Protein AF-A0AAW2X7U0-F1 (afdb_monomer)

Secondary structure (DSSP, 8-state):
-------PPPP---S------S--HHHHHHHHHH---HHHHHHHHHHHHHH-HHHHHHHHTS-GGGT-TTSS-TTS-----STHHHHHHHHHHGGGGGS-HHHHHHHHHHHHHHHHHHHHHHHTT--SSS-HHHHHHHHHHHHHHTTEEEEEEETTEEEEEETTEEEEEETTTTEETTSTTTTTS-HHHHSTTTGGGTTTSS--

Nearest PDB structures (foldseek):
  4yom-assembly1_A  TM=4.593E-01  e=9.261E+00  Mus musculus
  6edw-assembly1_C  TM=1.864E-01  e=3.009E+00  Mycobacterium tuberculosis CDC1551

pLDDT: mean 73.56, std 21.39, range [25.03, 97.62]

Solvent-accessible surface area (backbone atoms only — not comparable to full-atom values): 12179 Å² total; per-residue (Å²): 136,86,74,90,77,85,81,83,86,73,87,90,70,97,57,93,69,90,70,87,64,100,61,62,49,67,56,34,49,56,49,24,22,69,27,42,34,66,69,58,27,53,51,26,48,51,54,21,35,77,70,36,50,72,58,36,60,56,51,73,73,46,67,53,58,80,51,23,52,46,53,39,60,58,87,56,55,63,88,70,79,60,66,60,63,60,51,51,49,49,60,70,54,43,82,40,73,83,43,61,70,71,58,26,53,54,51,49,50,53,54,47,51,53,51,51,51,56,48,50,63,52,54,73,74,56,87,67,96,58,58,70,69,54,48,51,51,50,51,50,42,51,63,60,22,76,60,48,46,80,44,81,76,50,101,50,32,33,39,37,33,46,86,94,44,76,34,52,35,30,67,84,80,53,43,39,78,60,38,51,45,60,31,54,49,62,74,71,64,73,53,61,38,64,59,79,77,57,76,80,70,76,83,117

Radius of gyration: 21.38 Å; Cα contacts (8 Å, |Δi|>4): 171; chains: 1; bounding box: 50×50×51 Å

Sequence (204 aa):
MKQFRGIRKGPRSSTCQHTLGPGGWNKRYEIGARLYNAAGFSFALYKIKELKPAAYEWLLKIPAELWSGHAFDHRLKNDHVTNNLSESFNHWVGELRSKPILMLVDGLRAKLMYRLQKKKMKGSKWSGILVPNAVKELNNIKEESRRCYLLVAGEHEFEVQDQNINNIVNLRKKTCNCQVQNNGRHSDLHVPKTANQKGEEIER

Structure (mmCIF, N/CA/C/O backbone):
data_AF-A0AAW2X7U0-F1
#
_entry.id   AF-A0AAW2X7U0-F1
#
loop_
_atom_site.group_PDB
_atom_site.id
_atom_site.type_symbol
_atom_site.label_atom_id
_atom_site.label_alt_id
_atom_site.label_comp_id
_atom_site.label_asym_id
_atom_site.label_entity_id
_atom_site.label_seq_id
_atom_site.pdbx_PDB_ins_code
_atom_site.Cartn_x
_atom_site.Cartn_y
_atom_site.Cartn_z
_atom_site.occupancy
_atom_site.B_iso_or_equiv
_atom_site.auth_seq_id
_atom_site.auth_comp_id
_atom_site.auth_asym_id
_atom_site.auth_atom_id
_atom_site.pdbx_PDB_model_num
ATOM 1 N N . MET A 1 1 ? 17.507 8.178 -17.154 1.00 28.08 1 MET A N 1
ATOM 2 C CA . MET A 1 1 ? 16.496 7.844 -16.123 1.00 28.08 1 MET A CA 1
ATOM 3 C C . MET A 1 1 ? 17.165 7.128 -14.954 1.00 28.08 1 MET A C 1
ATOM 5 O O . MET A 1 1 ? 17.442 5.941 -15.055 1.00 28.08 1 MET A O 1
ATOM 9 N N . LYS A 1 2 ? 17.486 7.828 -13.860 1.00 25.03 2 LYS A N 1
ATOM 10 C CA . LYS A 1 2 ? 17.934 7.175 -12.619 1.00 25.03 2 LYS A CA 1
ATOM 11 C C . LYS A 1 2 ? 16.691 6.925 -11.763 1.00 25.03 2 LYS A C 1
ATOM 13 O O . LYS A 1 2 ? 16.185 7.844 -11.133 1.00 25.03 2 LYS A O 1
ATOM 18 N N . GLN A 1 3 ? 16.159 5.707 -11.842 1.00 34.34 3 GLN A N 1
ATOM 19 C CA . GLN A 1 3 ? 15.047 5.233 -11.015 1.00 34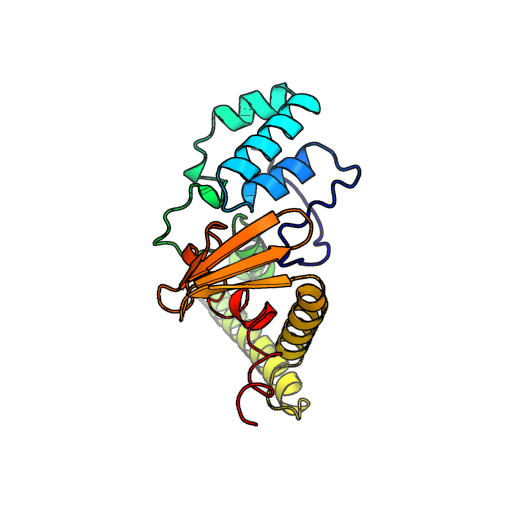.34 3 GLN A CA 1
ATOM 20 C C . GLN A 1 3 ? 15.444 5.299 -9.534 1.00 34.34 3 GLN A C 1
ATOM 22 O O . GLN A 1 3 ? 16.564 4.925 -9.177 1.00 34.34 3 GLN A O 1
ATOM 27 N N . PHE A 1 4 ? 14.532 5.791 -8.693 1.00 29.64 4 PHE A N 1
ATOM 28 C CA . PHE A 1 4 ? 14.651 5.808 -7.237 1.00 29.64 4 PHE A CA 1
ATOM 29 C C . PHE A 1 4 ? 14.932 4.387 -6.727 1.00 29.64 4 PHE A C 1
ATOM 31 O O . PHE A 1 4 ? 14.032 3.560 -6.616 1.00 29.64 4 PHE A O 1
ATOM 38 N N . ARG A 1 5 ? 16.202 4.076 -6.445 1.00 27.53 5 ARG A N 1
ATOM 39 C CA . ARG A 1 5 ? 16.591 2.797 -5.848 1.00 27.53 5 ARG A CA 1
ATOM 40 C C . ARG A 1 5 ? 16.326 2.835 -4.346 1.00 27.53 5 ARG A C 1
ATOM 42 O O . ARG A 1 5 ? 16.929 3.631 -3.639 1.00 27.53 5 ARG A O 1
ATOM 49 N N . GLY A 1 6 ? 15.487 1.907 -3.890 1.00 37.09 6 GLY A N 1
ATOM 50 C CA . GLY A 1 6 ? 15.540 1.313 -2.555 1.00 37.09 6 GLY A CA 1
ATOM 51 C C . GLY A 1 6 ? 15.168 2.217 -1.381 1.00 37.09 6 GLY A C 1
ATOM 52 O O . GLY A 1 6 ? 16.041 2.785 -0.735 1.00 37.09 6 GLY A O 1
ATOM 53 N N . ILE A 1 7 ? 13.889 2.219 -0.998 1.00 34.44 7 ILE A N 1
ATOM 54 C CA . ILE A 1 7 ? 13.461 2.670 0.334 1.00 34.44 7 ILE A CA 1
ATOM 55 C C . ILE A 1 7 ? 12.642 1.543 0.978 1.00 34.44 7 ILE A C 1
ATOM 57 O O . ILE A 1 7 ? 11.575 1.158 0.496 1.00 34.44 7 ILE A O 1
ATOM 61 N N . ARG A 1 8 ? 13.192 0.950 2.048 1.00 28.16 8 ARG A N 1
ATOM 62 C CA . ARG A 1 8 ? 12.540 -0.109 2.838 1.00 28.16 8 ARG A CA 1
ATOM 63 C C . ARG A 1 8 ? 11.346 0.481 3.595 1.00 28.16 8 ARG A C 1
ATOM 65 O O . ARG A 1 8 ? 11.433 1.570 4.150 1.00 28.16 8 ARG A O 1
ATOM 72 N N . LYS A 1 9 ? 10.238 -0.264 3.629 1.00 33.06 9 LYS A N 1
ATOM 73 C CA . LYS A 1 9 ? 8.979 0.133 4.277 1.00 33.06 9 LYS A CA 1
ATOM 74 C C . LYS A 1 9 ? 9.153 0.331 5.791 1.00 33.06 9 LYS A C 1
ATOM 76 O O . LYS A 1 9 ? 9.503 -0.617 6.488 1.00 33.06 9 LYS A O 1
ATOM 81 N N . GLY A 1 10 ? 8.827 1.528 6.281 1.00 27.08 10 GLY A N 1
ATOM 82 C CA . GLY A 1 10 ? 8.389 1.759 7.664 1.00 27.08 10 GLY A CA 1
ATOM 83 C C . GLY A 1 10 ? 6.887 1.462 7.838 1.00 27.08 10 GLY A C 1
ATOM 84 O O . GLY A 1 10 ? 6.215 1.150 6.848 1.00 27.08 10 GLY A O 1
ATOM 85 N N . PRO A 1 11 ? 6.354 1.505 9.073 1.00 25.58 11 PRO A N 1
ATOM 86 C CA . PRO A 1 11 ? 5.001 1.049 9.379 1.00 25.58 11 PRO A CA 1
ATOM 87 C C . PRO A 1 11 ? 3.931 1.849 8.627 1.00 25.58 11 PRO A C 1
ATOM 89 O O . PRO A 1 11 ? 4.029 3.062 8.459 1.00 25.58 11 PRO A O 1
ATOM 92 N N . ARG A 1 12 ? 2.915 1.118 8.158 1.00 42.34 12 ARG A N 1
ATOM 93 C CA . ARG A 1 12 ? 1.702 1.651 7.534 1.00 42.34 12 ARG A CA 1
ATOM 94 C C . ARG A 1 12 ? 0.877 2.332 8.619 1.00 42.34 12 ARG A C 1
ATOM 96 O O . ARG A 1 12 ? 0.392 1.631 9.500 1.00 42.34 12 ARG A O 1
ATOM 103 N N . SER A 1 13 ? 0.737 3.654 8.560 1.00 31.44 13 SER A N 1
ATOM 104 C CA . SER A 1 13 ? -0.267 4.358 9.352 1.00 31.44 13 SER A CA 1
ATOM 105 C C . SER A 1 13 ? -1.391 4.846 8.440 1.00 31.44 13 SER A C 1
ATOM 107 O O . SER A 1 13 ? -1.169 5.419 7.373 1.00 31.44 13 SER A O 1
ATOM 109 N N . SER A 1 14 ? -2.614 4.525 8.850 1.00 36.66 14 SER A N 1
ATOM 110 C CA . SER A 1 14 ? -3.899 4.905 8.251 1.00 36.66 14 SER A CA 1
ATOM 111 C C . SER A 1 14 ? -4.370 6.284 8.710 1.00 36.66 14 SER A C 1
ATOM 113 O O . SER A 1 14 ? -5.531 6.658 8.536 1.00 36.66 14 SER A O 1
ATOM 115 N N . THR A 1 15 ? -3.476 7.039 9.323 1.00 32.69 15 THR A N 1
ATOM 116 C CA . THR A 1 15 ? -3.728 8.361 9.859 1.00 32.69 15 THR A CA 1
ATOM 117 C C . THR A 1 15 ? -3.263 9.395 8.844 1.00 32.69 15 THR A C 1
ATOM 119 O O . THR A 1 15 ? -2.217 9.241 8.211 1.00 32.69 15 THR A O 1
ATOM 122 N N . CYS A 1 16 ? -4.026 10.479 8.700 1.00 36.91 16 CYS A N 1
ATOM 123 C CA . CYS A 1 16 ? -3.521 11.754 8.194 1.00 36.91 16 CYS A CA 1
ATOM 124 C C . CYS A 1 16 ? -2.464 12.259 9.191 1.00 36.91 16 CYS A C 1
ATOM 126 O O . CYS A 1 16 ? -2.6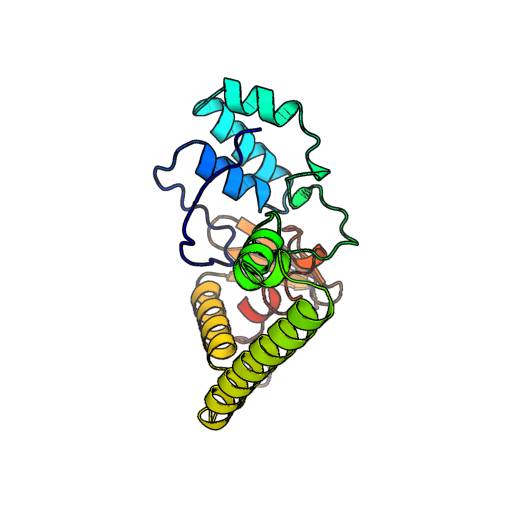94 13.172 9.972 1.00 36.91 16 CYS A O 1
ATOM 128 N N . GLN A 1 17 ? -1.333 11.559 9.275 1.00 37.91 17 GLN A N 1
ATOM 129 C CA . GLN A 1 17 ? -0.382 11.715 10.357 1.00 37.91 17 GLN A CA 1
ATOM 130 C C . GLN A 1 17 ? 0.574 12.844 9.993 1.00 37.91 17 GLN A C 1
ATOM 132 O O . GLN A 1 17 ? 1.584 12.664 9.308 1.00 37.91 17 GLN A O 1
ATOM 137 N N . HIS A 1 18 ? 0.254 14.023 10.520 1.00 33.16 18 HIS A N 1
ATOM 138 C CA . HIS A 1 18 ? 1.232 15.036 10.873 1.00 33.16 18 HIS A CA 1
ATOM 139 C C . HIS A 1 18 ? 2.184 14.460 11.933 1.00 33.16 18 HIS A C 1
ATOM 141 O O . HIS A 1 18 ? 2.083 14.746 13.116 1.00 33.16 18 HIS A O 1
ATOM 147 N N . THR A 1 19 ? 3.143 13.636 11.517 1.00 34.56 19 THR A N 1
ATOM 148 C CA . THR A 1 19 ? 4.401 13.474 12.253 1.00 34.56 19 THR A CA 1
ATOM 149 C C . THR A 1 19 ? 5.529 13.894 11.322 1.00 34.56 19 THR A C 1
ATOM 151 O O . THR A 1 19 ? 6.149 13.115 10.594 1.00 34.56 19 THR A O 1
ATOM 154 N N . LEU A 1 20 ? 5.753 15.211 11.289 1.00 47.22 20 LEU A N 1
ATOM 155 C CA . LEU A 1 20 ? 6.851 15.861 10.580 1.00 47.22 20 LEU A CA 1
ATOM 156 C C . LEU A 1 20 ? 8.178 15.561 11.310 1.00 47.22 2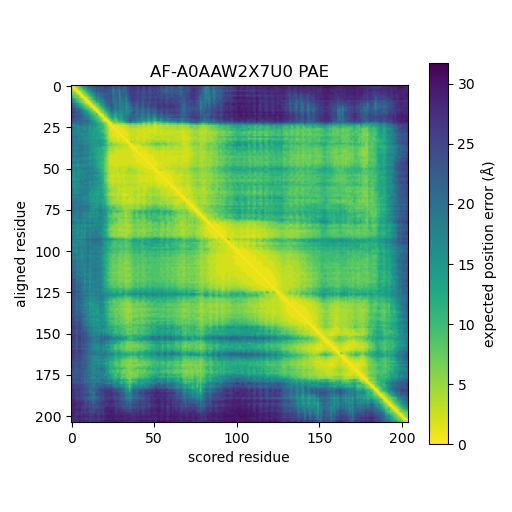0 LEU A C 1
ATOM 158 O O . LEU A 1 20 ? 8.809 16.458 11.846 1.00 47.22 20 LEU A O 1
ATOM 162 N N . GLY A 1 21 ? 8.626 14.303 11.312 1.00 43.62 21 GLY A N 1
ATOM 163 C CA . GLY A 1 21 ? 10.006 13.975 11.694 1.00 43.62 21 GLY A CA 1
ATOM 164 C C . GLY A 1 21 ? 11.021 14.573 10.700 1.00 43.62 21 GLY A C 1
ATOM 165 O O . GLY A 1 21 ? 10.628 14.913 9.573 1.00 43.62 21 GLY A O 1
ATOM 166 N N . PRO A 1 22 ? 12.313 14.675 11.067 1.00 43.19 22 PRO A N 1
ATOM 167 C CA . PRO A 1 22 ? 13.358 15.247 10.222 1.00 43.19 22 PRO A CA 1
ATOM 168 C C . PRO A 1 22 ? 13.626 14.292 9.057 1.00 43.19 22 PRO A C 1
ATOM 170 O O . PRO A 1 22 ? 14.346 13.305 9.166 1.00 43.19 22 PRO A O 1
ATOM 173 N N . GLY A 1 23 ? 12.954 14.524 7.938 1.00 59.62 23 GLY A N 1
ATOM 174 C CA . GLY A 1 23 ? 13.156 13.783 6.703 1.00 59.62 23 GLY A CA 1
ATOM 175 C C . GLY A 1 23 ? 13.393 14.763 5.571 1.00 59.62 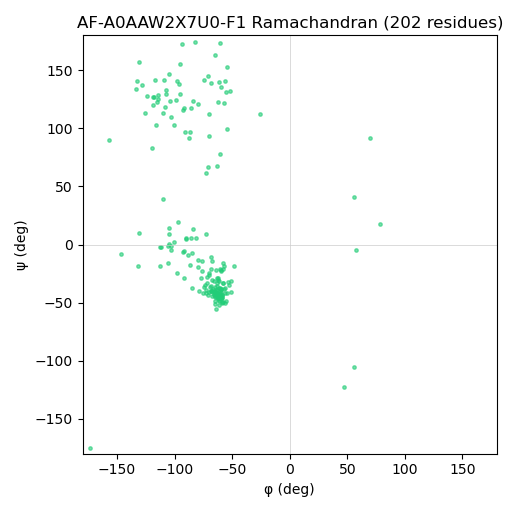23 GLY A C 1
ATOM 176 O O . GLY A 1 23 ? 12.698 15.774 5.482 1.00 59.62 23 GLY A O 1
ATOM 177 N N . GLY A 1 24 ? 14.364 14.459 4.709 1.00 78.38 24 GLY A N 1
ATOM 178 C CA . GLY A 1 24 ? 14.641 15.259 3.517 1.00 78.38 24 GLY A CA 1
ATOM 179 C C . GLY A 1 24 ? 13.449 15.330 2.552 1.00 78.38 24 GLY A C 1
ATOM 180 O O . GLY A 1 24 ? 12.446 14.629 2.711 1.00 78.38 24 GLY A O 1
ATOM 181 N N . TRP A 1 25 ? 13.577 16.157 1.512 1.00 81.00 25 TRP A N 1
ATOM 182 C CA . TRP A 1 25 ? 12.515 16.449 0.536 1.00 81.00 25 TRP A CA 1
ATOM 183 C C . TRP A 1 25 ? 11.847 15.197 -0.079 1.00 81.00 25 TRP A C 1
ATOM 185 O O . TRP A 1 25 ? 10.642 15.214 -0.313 1.00 81.00 25 TRP A O 1
ATOM 195 N N . ASN A 1 26 ? 12.571 14.079 -0.233 1.00 82.88 26 ASN A N 1
ATOM 196 C CA . ASN A 1 26 ? 12.021 12.789 -0.687 1.00 82.88 26 ASN A CA 1
ATOM 197 C C . ASN A 1 26 ? 10.864 12.282 0.186 1.00 82.88 26 ASN A C 1
ATOM 199 O O . ASN A 1 26 ? 9.854 11.808 -0.323 1.00 82.88 26 ASN A O 1
ATOM 203 N N . LYS A 1 27 ? 10.979 12.411 1.514 1.00 83.31 27 LYS A N 1
ATOM 204 C CA . LYS A 1 27 ? 9.929 11.966 2.439 1.00 83.31 27 LYS A CA 1
ATOM 205 C C . LYS A 1 27 ? 8.679 12.836 2.304 1.00 83.31 27 LYS A C 1
ATOM 207 O O . LYS A 1 27 ? 7.567 12.334 2.411 1.00 83.31 27 LYS A O 1
ATOM 212 N N . ARG A 1 28 ? 8.857 14.137 2.047 1.00 82.69 28 ARG A N 1
ATOM 213 C CA . ARG A 1 28 ? 7.750 15.075 1.792 1.00 82.69 28 ARG A CA 1
ATOM 214 C C . ARG A 1 28 ? 7.062 14.779 0.466 1.00 82.69 28 ARG A C 1
ATOM 216 O O . ARG A 1 28 ? 5.838 14.782 0.425 1.00 82.69 28 ARG A O 1
ATOM 223 N N . TYR A 1 29 ? 7.839 14.444 -0.560 1.00 85.31 29 TYR A N 1
ATOM 224 C CA . TYR A 1 29 ? 7.323 13.964 -1.838 1.00 85.31 29 TYR A CA 1
ATOM 225 C C . TYR A 1 29 ? 6.481 12.695 -1.667 1.00 85.31 29 TYR A C 1
ATOM 227 O O . TYR A 1 29 ? 5.342 12.667 -2.116 1.00 85.31 29 TYR A O 1
ATOM 235 N N . GLU A 1 30 ? 6.977 11.680 -0.951 1.00 83.12 30 GLU A N 1
ATOM 236 C CA . GLU A 1 30 ? 6.211 10.450 -0.704 1.00 83.12 30 GLU A CA 1
ATOM 237 C C . GLU A 1 30 ? 4.898 10.696 0.042 1.00 83.12 30 GLU A C 1
ATOM 239 O O . GLU A 1 30 ? 3.897 10.038 -0.241 1.00 83.12 30 GLU A O 1
ATOM 244 N N . ILE A 1 31 ? 4.906 11.620 1.006 1.00 80.50 31 ILE A N 1
ATOM 245 C CA . ILE A 1 31 ? 3.695 12.021 1.721 1.00 80.50 31 ILE A CA 1
ATOM 246 C C . ILE A 1 31 ? 2.733 12.685 0.734 1.00 80.50 31 ILE A C 1
ATOM 248 O O . ILE A 1 31 ? 1.625 12.190 0.573 1.00 80.50 31 ILE A O 1
ATOM 252 N N . GLY A 1 32 ? 3.166 13.728 0.018 1.00 82.94 32 GLY A N 1
ATOM 253 C CA . GLY A 1 32 ? 2.337 14.447 -0.957 1.00 82.94 32 GLY A CA 1
ATOM 254 C C . GLY A 1 32 ? 1.762 13.553 -2.059 1.00 82.94 32 GLY A C 1
ATOM 255 O O . GLY A 1 32 ? 0.597 13.691 -2.418 1.00 82.94 32 GLY A O 1
ATOM 256 N N . ALA A 1 33 ? 2.538 12.581 -2.538 1.00 83.44 33 ALA A N 1
ATOM 257 C CA . ALA A 1 33 ? 2.099 11.603 -3.529 1.00 83.44 33 ALA A CA 1
ATOM 258 C C . ALA A 1 33 ? 0.950 10.712 -3.019 1.00 83.44 33 ALA A C 1
ATOM 260 O O . ALA A 1 33 ? 0.082 10.326 -3.794 1.00 83.44 33 ALA A O 1
ATOM 261 N N . ARG A 1 34 ? 0.920 10.393 -1.717 1.00 77.50 34 ARG A N 1
ATOM 262 C CA . ARG A 1 34 ? -0.107 9.542 -1.079 1.00 77.50 34 ARG A CA 1
ATOM 263 C C . ARG A 1 34 ? -1.287 10.323 -0.502 1.00 77.50 34 ARG A C 1
ATOM 265 O O . ARG A 1 34 ? -2.225 9.707 0.004 1.00 77.50 34 ARG A O 1
ATOM 272 N N . LEU A 1 35 ? -1.228 11.652 -0.506 1.00 78.19 35 LEU A N 1
ATOM 273 C CA . LEU A 1 35 ? -2.335 12.477 -0.047 1.00 78.19 35 LEU A CA 1
ATOM 274 C C . LEU A 1 35 ? -3.453 12.472 -1.085 1.00 78.19 35 LEU A C 1
ATOM 276 O O . LEU A 1 35 ? -3.207 12.501 -2.286 1.00 78.19 35 LEU A O 1
ATOM 280 N N . TYR A 1 36 ? -4.681 12.443 -0.577 1.00 72.12 36 TYR A N 1
ATOM 281 C CA . TYR A 1 36 ? -5.910 12.475 -1.368 1.00 72.12 36 TYR A CA 1
ATOM 282 C C . TYR A 1 36 ? -6.603 13.842 -1.289 1.00 72.12 36 TYR A C 1
ATOM 284 O O . TYR A 1 36 ? -7.627 14.049 -1.922 1.00 72.12 36 TYR A O 1
ATOM 292 N N . ASN A 1 37 ? -6.044 14.784 -0.520 1.00 76.31 37 ASN A N 1
ATOM 293 C CA . ASN A 1 37 ? -6.561 16.136 -0.366 1.00 76.31 37 ASN A CA 1
ATOM 294 C C . ASN A 1 37 ? -5.673 17.152 -1.100 1.00 76.31 37 ASN A C 1
ATOM 296 O O . ASN A 1 37 ? -4.455 17.183 -0.925 1.00 76.31 37 ASN A O 1
ATOM 300 N N . ALA A 1 38 ? -6.295 18.045 -1.870 1.00 81.06 38 ALA A N 1
ATOM 301 C CA . ALA A 1 38 ? -5.571 19.100 -2.581 1.00 81.06 38 ALA A CA 1
ATOM 302 C C . ALA A 1 38 ? -4.812 20.031 -1.615 1.00 81.06 38 ALA A C 1
ATOM 304 O O . ALA A 1 38 ? -3.657 20.375 -1.850 1.00 81.06 38 ALA A O 1
ATOM 305 N N . ALA A 1 39 ? -5.419 20.378 -0.475 1.00 80.75 39 ALA A N 1
ATOM 306 C CA . ALA A 1 39 ? -4.789 21.246 0.523 1.00 80.75 39 ALA A CA 1
ATOM 307 C C . ALA A 1 39 ? -3.512 20.628 1.123 1.00 80.75 39 ALA A C 1
ATOM 309 O O . ALA A 1 39 ? -2.477 21.290 1.225 1.00 80.75 39 ALA A O 1
ATOM 310 N N . GLY A 1 40 ? -3.559 19.339 1.476 1.00 81.06 40 GLY A N 1
ATOM 311 C CA . GLY A 1 40 ? -2.394 18.636 2.004 1.00 81.06 40 GLY A CA 1
ATOM 312 C C . GLY A 1 40 ? -1.313 18.428 0.942 1.00 81.06 40 GLY A C 1
ATOM 313 O O . GLY A 1 40 ? -0.126 18.551 1.248 1.00 81.06 40 GLY A O 1
ATOM 314 N N . PHE A 1 41 ? -1.705 18.174 -0.310 1.00 84.31 41 PHE A N 1
ATOM 315 C CA . PHE A 1 41 ? -0.785 18.116 -1.446 1.00 84.31 41 PHE A CA 1
ATOM 316 C C . PHE A 1 41 ? -0.025 19.437 -1.634 1.00 84.31 41 PHE A C 1
ATOM 318 O O . PHE A 1 41 ? 1.209 19.440 -1.660 1.00 84.31 41 PHE A O 1
ATOM 325 N N . SER A 1 42 ? -0.738 20.565 -1.669 1.00 87.25 42 SER A N 1
ATOM 326 C CA . SER A 1 42 ? -0.140 21.902 -1.778 1.00 87.25 42 SER A CA 1
ATOM 327 C C . SER A 1 42 ? 0.805 22.206 -0.616 1.00 87.25 42 SER A C 1
ATOM 329 O O . SER A 1 42 ? 1.906 22.716 -0.824 1.00 87.25 42 SER A O 1
ATOM 331 N N . PHE A 1 43 ? 0.434 21.825 0.610 1.00 87.62 43 PHE A N 1
ATOM 332 C CA . PHE A 1 43 ? 1.308 21.965 1.774 1.00 87.62 43 PHE A CA 1
ATOM 333 C C . PHE A 1 43 ? 2.585 21.117 1.654 1.00 87.62 43 PHE A C 1
ATOM 335 O O . PHE A 1 43 ? 3.682 21.592 1.955 1.00 87.62 43 PHE A O 1
ATOM 342 N N . ALA A 1 44 ? 2.478 19.873 1.178 1.00 87.12 44 ALA A N 1
ATOM 343 C CA . ALA A 1 44 ? 3.635 19.012 0.953 1.00 87.12 44 ALA A CA 1
ATOM 344 C C . ALA A 1 44 ? 4.583 19.597 -0.109 1.00 87.12 44 ALA A C 1
ATOM 346 O O . ALA A 1 44 ? 5.797 19.611 0.106 1.00 87.12 44 ALA A O 1
ATOM 347 N N . LEU A 1 45 ? 4.043 20.137 -1.207 1.00 89.38 45 LEU A N 1
ATOM 348 C CA . LEU A 1 45 ? 4.815 20.839 -2.236 1.00 89.38 45 LEU A CA 1
ATOM 349 C C . LEU A 1 45 ? 5.519 22.083 -1.687 1.00 89.38 45 LEU A C 1
ATOM 351 O O . LEU A 1 45 ? 6.708 22.275 -1.945 1.00 89.38 45 LEU A O 1
ATOM 355 N N . TYR A 1 46 ? 4.827 22.886 -0.879 1.00 90.81 46 TYR A N 1
ATOM 356 C CA . TYR A 1 46 ? 5.416 24.048 -0.215 1.00 90.81 46 TYR A CA 1
ATOM 357 C C . TYR A 1 46 ? 6.602 23.645 0.679 1.00 90.81 46 TYR A C 1
ATOM 359 O O . TYR A 1 46 ? 7.678 24.236 0.599 1.00 90.81 46 TYR A O 1
ATOM 367 N N . LYS A 1 47 ? 6.475 22.555 1.447 1.00 89.69 47 LYS A N 1
ATOM 368 C CA . LYS A 1 47 ? 7.588 22.014 2.247 1.00 89.69 47 LYS A CA 1
ATOM 369 C C . LYS A 1 47 ? 8.744 21.471 1.407 1.00 89.69 47 LYS A C 1
ATOM 371 O O . LYS A 1 47 ? 9.892 21.540 1.840 1.00 89.69 47 LYS A O 1
ATOM 376 N N . ILE A 1 48 ? 8.484 20.942 0.212 1.00 90.06 48 ILE A N 1
ATOM 377 C CA . ILE A 1 48 ? 9.550 20.555 -0.726 1.00 90.06 48 ILE A CA 1
ATOM 378 C C . ILE A 1 48 ? 10.277 21.796 -1.244 1.00 90.06 48 ILE A C 1
ATOM 380 O O . ILE A 1 48 ? 11.503 21.768 -1.325 1.00 90.06 48 ILE A O 1
ATOM 384 N N . LYS A 1 49 ? 9.554 22.886 -1.531 1.00 91.81 49 LYS A N 1
ATOM 385 C CA . LYS A 1 49 ? 10.136 24.164 -1.958 1.00 91.81 49 LYS A CA 1
ATOM 386 C C . LYS A 1 49 ? 11.093 24.731 -0.909 1.00 91.81 49 LYS A C 1
ATOM 388 O O . LYS A 1 49 ? 12.202 25.103 -1.271 1.00 91.81 49 LYS A O 1
ATOM 393 N N . GLU A 1 50 ? 10.700 24.726 0.368 1.00 91.62 50 GLU A N 1
ATOM 394 C CA . GLU A 1 50 ? 11.553 25.180 1.482 1.00 91.62 50 GLU A CA 1
ATOM 395 C C . GLU A 1 50 ? 12.853 24.365 1.599 1.00 91.62 50 GLU A C 1
ATOM 397 O O . GLU A 1 50 ? 13.911 24.921 1.872 1.00 91.62 50 GLU A O 1
ATOM 402 N N . LEU A 1 51 ? 12.795 23.046 1.375 1.00 90.31 51 LEU A N 1
ATOM 403 C CA . LEU A 1 51 ? 13.957 22.161 1.521 1.00 90.31 51 LEU A CA 1
ATOM 404 C C . LEU A 1 51 ? 14.846 22.106 0.271 1.00 90.31 51 LEU A C 1
ATOM 406 O O . LEU A 1 51 ? 16.060 21.937 0.382 1.00 90.31 51 LEU A O 1
ATOM 410 N N . LYS A 1 52 ? 14.245 22.138 -0.924 1.00 91.06 52 LYS A N 1
ATOM 411 C CA . LYS A 1 52 ? 14.944 22.007 -2.208 1.00 91.06 52 LYS A CA 1
ATOM 412 C C . LYS A 1 52 ? 14.134 22.633 -3.359 1.00 91.06 52 LYS A C 1
ATOM 414 O O . LYS A 1 52 ? 13.399 21.915 -4.046 1.00 91.06 52 LYS A O 1
ATOM 419 N N . PRO A 1 53 ? 14.337 23.930 -3.659 1.00 91.44 53 PRO A N 1
ATOM 420 C CA . PRO A 1 53 ? 13.619 24.643 -4.722 1.00 91.44 53 PRO A CA 1
ATOM 421 C C . PRO A 1 53 ? 13.715 23.970 -6.100 1.00 91.44 53 PRO A C 1
ATOM 423 O O . PRO A 1 53 ? 12.707 23.797 -6.777 1.00 91.44 53 PRO A O 1
ATOM 426 N N . ALA A 1 54 ? 14.898 23.467 -6.469 1.00 89.12 54 ALA A N 1
ATOM 427 C CA . ALA A 1 54 ? 15.099 22.772 -7.744 1.00 89.12 54 ALA A CA 1
ATOM 428 C C . ALA A 1 54 ? 14.238 21.500 -7.895 1.00 89.12 54 ALA A C 1
ATOM 430 O O . ALA A 1 54 ? 13.845 21.136 -9.001 1.00 89.12 54 ALA A O 1
ATOM 431 N N . ALA A 1 55 ? 13.937 20.802 -6.791 1.00 88.69 55 ALA A N 1
ATOM 432 C CA . ALA A 1 55 ? 13.051 19.638 -6.829 1.00 88.69 55 ALA A CA 1
ATOM 433 C C . ALA A 1 55 ? 11.585 20.054 -7.004 1.00 88.69 55 ALA A C 1
ATOM 435 O O . ALA A 1 55 ? 10.847 19.388 -7.722 1.00 88.69 55 ALA A O 1
ATOM 436 N N . TYR A 1 56 ? 11.181 21.164 -6.384 1.00 90.69 56 TYR A N 1
ATOM 437 C CA . TYR A 1 56 ? 9.849 21.739 -6.555 1.00 90.69 56 TYR A CA 1
ATOM 438 C C . TYR A 1 56 ? 9.593 22.158 -8.011 1.00 90.69 56 TYR A C 1
ATOM 440 O O . TYR A 1 56 ? 8.591 21.751 -8.593 1.00 90.69 56 TYR A O 1
ATOM 448 N N . GLU A 1 57 ? 10.525 22.882 -8.635 1.00 92.12 57 GLU A N 1
ATOM 449 C CA . GLU A 1 57 ? 10.407 23.280 -10.047 1.00 92.12 57 GLU A CA 1
ATOM 450 C C . GLU A 1 57 ? 10.330 22.083 -10.994 1.00 92.12 57 GLU A C 1
ATOM 452 O O . GLU A 1 57 ? 9.597 22.108 -11.980 1.00 92.12 57 GLU A O 1
ATOM 457 N N . TRP A 1 58 ? 11.078 21.019 -10.700 1.00 91.62 58 TRP A N 1
ATOM 458 C CA . TRP A 1 58 ? 10.998 19.784 -11.470 1.00 91.62 58 TRP A CA 1
ATOM 459 C C . TRP A 1 58 ? 9.630 19.104 -11.324 1.00 91.62 58 TRP A C 1
ATOM 461 O O . TRP A 1 58 ? 9.068 18.669 -12.325 1.00 91.62 58 TRP A O 1
ATOM 471 N N . LEU A 1 59 ? 9.073 19.053 -10.110 1.00 89.75 59 LEU A N 1
ATOM 472 C CA . LEU A 1 59 ? 7.759 18.454 -9.854 1.00 89.75 59 LEU A CA 1
ATOM 473 C C . LEU A 1 59 ? 6.622 19.211 -10.540 1.00 89.75 59 LEU A C 1
ATOM 475 O O . LEU A 1 59 ? 5.704 18.572 -11.040 1.00 89.75 59 LEU A O 1
ATOM 479 N N . LEU A 1 60 ? 6.699 20.542 -10.621 1.00 90.12 60 LEU A N 1
ATOM 480 C CA . LEU A 1 60 ? 5.694 21.349 -11.321 1.00 90.12 60 LEU A CA 1
ATOM 481 C C . LEU A 1 60 ? 5.626 21.074 -12.829 1.00 90.12 60 LEU A C 1
ATOM 483 O O . LEU A 1 60 ? 4.602 21.341 -13.448 1.00 90.12 60 LEU A O 1
ATOM 487 N N . LYS A 1 61 ? 6.694 20.538 -13.430 1.00 91.94 61 LYS A N 1
ATOM 488 C CA . LYS A 1 61 ? 6.703 20.158 -14.852 1.00 91.94 61 LYS A CA 1
ATOM 489 C C . LYS A 1 61 ? 5.950 18.854 -15.119 1.00 91.94 61 LYS A C 1
ATOM 491 O O . LYS A 1 61 ? 5.702 18.532 -16.277 1.00 91.94 61 LYS A O 1
ATOM 496 N N . ILE A 1 62 ? 5.639 18.083 -14.078 1.00 89.12 62 ILE A N 1
ATOM 497 C CA . ILE A 1 62 ? 4.979 16.785 -14.191 1.00 89.12 62 ILE A CA 1
ATOM 498 C C . ILE A 1 62 ? 3.509 16.955 -13.792 1.00 89.12 62 ILE A C 1
ATOM 500 O O . ILE A 1 62 ? 3.250 17.364 -12.657 1.00 89.12 62 ILE A O 1
ATOM 504 N N . PRO A 1 63 ? 2.552 16.589 -14.665 1.00 87.44 63 PRO A N 1
ATOM 505 C CA . PRO A 1 63 ? 1.130 16.602 -14.329 1.00 87.44 63 PRO A CA 1
ATOM 506 C C . PRO A 1 63 ? 0.850 15.841 -13.027 1.00 87.44 63 PRO A C 1
ATOM 508 O O . PRO A 1 63 ? 1.360 14.732 -12.828 1.00 87.44 63 PRO A O 1
ATOM 511 N N . ALA A 1 64 ? 0.077 16.442 -12.119 1.00 85.25 64 ALA A N 1
ATOM 512 C CA . ALA A 1 64 ? -0.181 15.887 -10.789 1.00 85.25 64 ALA A CA 1
ATOM 513 C C . ALA A 1 64 ? -0.921 14.540 -10.858 1.00 85.25 64 ALA A C 1
ATOM 515 O O . ALA A 1 64 ? -0.701 13.671 -10.014 1.00 85.25 64 ALA A O 1
ATOM 516 N N . GLU A 1 65 ? -1.716 14.331 -11.906 1.00 83.75 65 GLU A N 1
ATOM 517 C CA . GLU A 1 65 ? -2.481 13.118 -12.204 1.00 83.75 65 GLU A CA 1
ATOM 518 C C . GLU A 1 65 ? -1.585 11.884 -12.381 1.00 83.75 65 GLU A C 1
ATOM 520 O O . GLU A 1 65 ? -2.048 10.755 -12.244 1.00 83.75 65 GLU A O 1
ATOM 525 N N . LEU A 1 66 ? -0.294 12.068 -12.678 1.00 81.62 66 LEU A N 1
ATOM 526 C CA . LEU A 1 66 ? 0.640 10.960 -12.890 1.00 81.62 66 LEU A CA 1
ATOM 527 C C . LEU A 1 66 ? 1.276 10.440 -11.599 1.00 81.62 66 LEU A C 1
ATOM 529 O O . LEU A 1 66 ? 1.855 9.353 -11.602 1.00 81.62 66 LEU A O 1
ATOM 533 N N . TRP A 1 67 ? 1.237 11.209 -10.510 1.00 81.81 67 TRP A N 1
ATOM 534 C CA . TRP A 1 67 ? 2.034 10.888 -9.322 1.00 81.81 67 TRP A CA 1
ATOM 535 C C . TRP A 1 67 ? 1.400 11.262 -7.979 1.00 81.81 67 TRP A C 1
ATOM 537 O O . TRP A 1 67 ? 1.939 10.867 -6.944 1.00 81.81 67 TRP A O 1
ATOM 547 N N . SER A 1 68 ? 0.280 11.986 -7.959 1.00 83.31 68 SER A N 1
ATOM 548 C CA . SER A 1 68 ? -0.436 12.355 -6.737 1.00 83.31 68 SER A CA 1
ATOM 549 C C . SER A 1 68 ? -1.812 11.706 -6.672 1.00 83.31 68 SER A C 1
ATOM 551 O O . SER A 1 68 ? -2.653 11.919 -7.541 1.00 83.31 68 SER A O 1
ATOM 553 N N . GLY A 1 69 ? -2.071 10.991 -5.576 1.00 76.06 69 GLY A N 1
ATOM 554 C CA . GLY A 1 69 ? -3.350 10.332 -5.318 1.00 76.06 69 GLY A CA 1
ATOM 555 C C . GLY A 1 69 ? -4.560 11.272 -5.264 1.00 76.06 69 GLY A C 1
ATOM 556 O O . GLY A 1 69 ? -5.672 10.812 -5.511 1.00 76.06 69 GLY A O 1
ATOM 557 N N . HIS A 1 70 ? -4.373 12.568 -4.981 1.00 78.56 70 HIS A N 1
ATOM 558 C CA . HIS A 1 70 ? -5.465 13.553 -4.981 1.00 78.56 70 HIS A CA 1
ATOM 559 C C . HIS A 1 70 ? -5.964 13.890 -6.393 1.00 78.56 70 HIS A C 1
ATOM 561 O O . HIS A 1 70 ? -7.118 14.268 -6.549 1.00 78.56 70 HIS A O 1
ATOM 567 N N . ALA A 1 71 ? -5.091 13.765 -7.397 1.00 82.00 71 ALA A N 1
ATOM 568 C CA . ALA A 1 71 ? -5.373 14.098 -8.791 1.00 82.00 71 ALA A CA 1
ATOM 569 C C . ALA A 1 71 ? -5.682 12.850 -9.636 1.00 82.00 71 ALA A C 1
ATOM 571 O O . ALA A 1 71 ? -5.869 12.942 -10.845 1.00 82.00 71 ALA A O 1
ATOM 572 N N . PHE A 1 72 ? -5.708 11.664 -9.021 1.00 80.50 72 PHE A N 1
ATOM 573 C CA . PHE A 1 72 ? -6.114 10.442 -9.706 1.00 80.50 72 PHE A CA 1
ATOM 574 C C . PHE A 1 72 ? -7.615 10.451 -9.983 1.00 80.50 72 PHE A C 1
ATOM 576 O O . PHE A 1 72 ? -8.405 10.914 -9.161 1.00 80.50 72 PHE A O 1
ATOM 583 N N . ASP A 1 73 ? -8.003 9.873 -11.122 1.00 75.56 73 ASP A N 1
ATOM 584 C CA . ASP A 1 73 ? -9.410 9.652 -11.442 1.00 75.56 73 ASP A CA 1
ATOM 585 C C . ASP A 1 73 ? -10.065 8.817 -10.331 1.00 75.56 73 ASP A C 1
ATOM 587 O O . ASP A 1 73 ? -9.661 7.685 -10.058 1.00 75.56 73 ASP A O 1
ATOM 591 N N . HIS A 1 74 ? -11.107 9.370 -9.710 1.00 70.81 74 HIS A N 1
ATOM 592 C CA . HIS A 1 74 ? -11.878 8.730 -8.647 1.00 70.81 74 HIS A CA 1
ATOM 593 C C . HIS A 1 74 ? -12.503 7.387 -9.071 1.00 70.81 74 HIS A C 1
ATOM 595 O O . HIS A 1 74 ? -12.813 6.544 -8.226 1.00 70.81 74 HIS A O 1
ATOM 601 N N . ARG A 1 75 ? -12.678 7.143 -10.378 1.00 71.00 75 ARG A N 1
ATOM 602 C CA . ARG A 1 75 ? -13.120 5.844 -10.915 1.00 71.00 75 ARG A CA 1
ATOM 603 C C . ARG A 1 75 ? -12.062 4.760 -10.713 1.00 71.00 75 ARG A C 1
ATOM 605 O O . ARG A 1 75 ? -12.405 3.588 -10.543 1.00 71.00 75 ARG A O 1
ATOM 612 N N . LEU A 1 76 ? -10.785 5.138 -10.714 1.00 68.38 76 LEU A N 1
ATOM 613 C CA . LEU A 1 76 ? -9.647 4.250 -10.521 1.00 68.38 76 LEU A CA 1
ATOM 614 C C . LEU A 1 76 ? -9.349 4.124 -9.023 1.00 68.38 76 LEU A C 1
ATOM 616 O O . LEU A 1 76 ? -8.576 4.875 -8.437 1.00 68.38 76 LEU A O 1
ATOM 620 N N . LYS A 1 77 ? -9.955 3.113 -8.398 1.00 67.56 77 LYS A N 1
ATOM 621 C CA . LYS A 1 77 ? -9.765 2.752 -6.983 1.00 67.56 77 LYS A CA 1
ATOM 622 C C . LYS A 1 77 ? -8.401 2.094 -6.726 1.00 67.56 77 LYS A C 1
ATOM 624 O O . LYS A 1 77 ? -8.333 0.922 -6.357 1.00 67.56 77 LYS A O 1
ATOM 629 N N . ASN A 1 78 ? -7.309 2.813 -6.982 1.00 67.12 78 ASN A N 1
ATOM 630 C CA . ASN A 1 78 ? -5.946 2.318 -6.803 1.00 67.12 78 ASN A CA 1
ATOM 631 C C . ASN A 1 78 ? -5.261 2.976 -5.594 1.00 67.12 78 ASN A C 1
ATOM 633 O O . ASN A 1 78 ? -5.005 4.174 -5.588 1.00 67.12 78 ASN A O 1
ATOM 637 N N . ASP A 1 79 ? -4.891 2.161 -4.605 1.00 66.50 79 ASP A N 1
ATOM 638 C CA . ASP A 1 79 ? -4.143 2.592 -3.411 1.00 66.50 79 ASP A CA 1
ATOM 639 C C . ASP A 1 79 ? -2.614 2.631 -3.641 1.00 66.50 79 ASP A C 1
ATOM 641 O O . ASP A 1 79 ? -1.826 3.051 -2.791 1.00 66.50 79 ASP A O 1
ATOM 645 N N . HIS A 1 80 ? -2.142 2.150 -4.792 1.00 70.94 80 HIS A N 1
ATOM 646 C CA . HIS A 1 80 ? -0.724 2.074 -5.118 1.00 70.94 80 HIS A CA 1
ATOM 647 C C . HIS A 1 80 ? -0.298 3.217 -6.035 1.00 70.94 80 HIS A C 1
ATOM 649 O O . HIS A 1 80 ? -0.465 3.163 -7.249 1.00 70.94 80 HIS A O 1
ATOM 655 N N . VAL A 1 81 ? 0.356 4.210 -5.433 1.00 71.81 81 VAL A N 1
ATOM 656 C CA . VAL A 1 81 ? 0.998 5.342 -6.127 1.00 71.81 81 VAL A CA 1
ATOM 657 C C . VAL A 1 81 ? 2.430 5.031 -6.597 1.00 71.81 81 VAL A C 1
ATOM 659 O O . VAL A 1 81 ? 3.146 5.918 -7.048 1.00 71.81 81 VAL A O 1
ATOM 662 N N . THR A 1 82 ? 2.902 3.785 -6.444 1.00 76.44 82 THR A N 1
ATOM 663 C CA . THR A 1 82 ? 4.280 3.395 -6.784 1.00 76.44 82 THR A CA 1
ATOM 664 C C . THR A 1 82 ? 4.347 2.133 -7.637 1.00 76.44 82 THR A C 1
ATOM 666 O O . THR A 1 82 ? 3.491 1.253 -7.563 1.00 76.44 82 THR A O 1
ATOM 669 N N . ASN A 1 83 ? 5.452 1.984 -8.370 1.00 79.69 83 ASN A N 1
ATOM 670 C CA . ASN A 1 83 ? 5.753 0.814 -9.201 1.00 79.69 83 ASN A CA 1
ATOM 671 C C . ASN A 1 83 ? 6.142 -0.452 -8.401 1.00 79.69 83 ASN A C 1
ATOM 673 O O . ASN A 1 83 ? 6.563 -1.463 -8.964 1.00 79.69 83 ASN A O 1
ATOM 677 N N . ASN A 1 84 ? 5.995 -0.428 -7.073 1.00 82.06 84 ASN A N 1
ATOM 678 C CA . ASN A 1 84 ? 6.440 -1.507 -6.189 1.00 82.06 84 ASN A CA 1
ATOM 679 C C . ASN A 1 84 ? 5.808 -2.861 -6.529 1.00 82.06 84 ASN A C 1
ATOM 681 O O . ASN A 1 84 ? 6.439 -3.897 -6.312 1.00 82.06 84 ASN A O 1
ATOM 685 N N . LEU A 1 85 ? 4.563 -2.873 -7.015 1.00 82.62 85 LEU A N 1
ATOM 686 C CA . LEU A 1 85 ? 3.887 -4.109 -7.403 1.00 82.62 85 LEU A CA 1
ATOM 687 C C . LEU A 1 85 ? 4.597 -4.758 -8.593 1.00 82.62 85 LEU A C 1
ATOM 689 O O . LEU A 1 85 ? 4.970 -5.930 -8.514 1.00 82.62 85 LEU A O 1
ATOM 693 N N . SER A 1 86 ? 4.843 -3.982 -9.648 1.00 85.19 86 SER A N 1
ATOM 694 C CA . SER A 1 86 ? 5.544 -4.445 -10.843 1.00 85.19 86 SER A CA 1
ATOM 695 C C . SER A 1 86 ? 6.975 -4.842 -10.515 1.00 85.19 86 SER A C 1
ATOM 697 O O . SER A 1 86 ? 7.422 -5.889 -10.956 1.00 85.19 86 SER A O 1
ATOM 699 N N . GLU A 1 87 ? 7.689 -4.072 -9.691 1.00 87.56 87 GLU A N 1
ATOM 700 C CA . GLU A 1 87 ? 9.051 -4.408 -9.255 1.00 87.56 87 GLU A CA 1
ATOM 701 C C . GLU A 1 87 ? 9.090 -5.705 -8.446 1.00 87.56 87 GLU A C 1
ATOM 703 O O . GLU A 1 87 ? 9.918 -6.575 -8.708 1.00 87.56 87 GLU A O 1
ATOM 708 N N . SER A 1 88 ? 8.153 -5.883 -7.511 1.00 88.94 88 SER A N 1
ATOM 709 C CA . SER A 1 88 ? 8.049 -7.107 -6.709 1.00 88.94 88 SER A CA 1
ATOM 710 C C . SER A 1 88 ? 7.706 -8.314 -7.575 1.00 88.94 88 SER A C 1
ATOM 712 O O . SER A 1 88 ? 8.265 -9.393 -7.383 1.00 88.94 88 SER A O 1
ATOM 714 N N . PHE A 1 89 ? 6.801 -8.150 -8.541 1.00 88.31 89 PHE A N 1
ATOM 715 C CA . PHE A 1 89 ? 6.475 -9.193 -9.506 1.00 88.31 89 PHE A CA 1
ATOM 716 C C . PHE A 1 89 ? 7.661 -9.483 -10.432 1.00 88.31 89 PHE A C 1
ATOM 718 O O . PHE A 1 89 ? 7.975 -10.641 -10.710 1.00 88.31 89 PHE A O 1
ATOM 725 N N . ASN A 1 90 ? 8.373 -8.443 -10.862 1.00 88.81 90 ASN A N 1
ATOM 726 C CA . ASN A 1 90 ? 9.557 -8.563 -11.693 1.00 88.81 90 ASN A CA 1
ATOM 727 C C . ASN A 1 90 ? 10.650 -9.343 -10.974 1.00 88.81 90 ASN A C 1
ATOM 729 O O . ASN A 1 90 ? 11.147 -10.334 -11.503 1.00 88.81 90 ASN A O 1
ATOM 733 N N . HIS A 1 91 ? 10.920 -9.001 -9.726 1.00 91.56 91 HIS A N 1
ATOM 734 C CA . HIS A 1 91 ? 11.832 -9.757 -8.893 1.00 91.56 91 HIS A CA 1
ATOM 735 C C . HIS A 1 91 ? 11.350 -11.200 -8.655 1.00 91.56 91 HIS A C 1
ATOM 737 O O . HIS A 1 91 ? 12.128 -12.141 -8.787 1.00 91.56 91 HIS A O 1
ATOM 743 N N . TRP A 1 92 ? 10.058 -11.405 -8.372 1.00 91.50 92 TRP A N 1
ATOM 744 C CA . TRP A 1 92 ? 9.509 -12.732 -8.079 1.00 91.50 92 TRP A CA 1
ATOM 745 C C . TRP A 1 92 ? 9.587 -13.699 -9.265 1.00 91.50 92 TRP A C 1
ATOM 747 O O . TRP A 1 92 ? 9.901 -14.876 -9.074 1.00 91.50 92 TRP A O 1
ATOM 757 N N . VAL A 1 93 ? 9.314 -13.231 -10.484 1.00 90.62 93 VAL A N 1
ATOM 758 C CA . VAL A 1 93 ? 9.468 -14.050 -11.696 1.00 90.62 93 VAL A CA 1
ATOM 759 C C . VAL A 1 93 ? 10.955 -14.230 -12.019 1.00 90.62 93 VAL A C 1
ATOM 761 O O . VAL A 1 93 ? 11.364 -15.360 -12.289 1.00 90.62 93 VAL A O 1
ATOM 764 N N . GLY A 1 94 ? 11.755 -13.165 -11.879 1.00 89.06 94 GLY A N 1
ATOM 765 C CA . GLY A 1 94 ? 13.219 -13.186 -11.911 1.00 89.06 94 GLY A CA 1
ATOM 766 C C . GLY A 1 94 ? 13.789 -13.995 -13.074 1.00 89.06 94 GLY A C 1
ATOM 767 O O . GLY A 1 94 ? 13.448 -13.758 -14.232 1.00 89.06 94 GLY A O 1
ATOM 768 N N . GLU A 1 95 ? 14.599 -14.993 -12.726 1.00 86.50 95 GLU A N 1
ATOM 769 C CA . GLU A 1 95 ? 15.318 -15.910 -13.624 1.00 86.50 95 GLU A CA 1
ATOM 770 C C . GLU A 1 95 ? 14.438 -16.691 -14.606 1.00 86.50 95 GLU A C 1
ATOM 772 O O . GLU A 1 95 ? 14.941 -17.212 -15.598 1.00 86.50 95 GLU A O 1
ATOM 777 N N . LEU A 1 96 ? 13.128 -16.801 -14.360 1.00 90.81 96 LEU A N 1
ATOM 778 C CA . LEU A 1 96 ? 12.234 -17.485 -15.295 1.00 90.81 96 LEU A CA 1
ATOM 779 C C . LEU A 1 96 ? 12.038 -16.685 -16.588 1.00 90.81 96 LEU A C 1
ATOM 781 O O . LEU A 1 96 ? 11.768 -17.293 -17.616 1.00 90.81 96 LEU A O 1
ATOM 785 N N . ARG A 1 97 ? 12.193 -15.350 -16.561 1.00 90.00 97 ARG A N 1
ATOM 786 C CA . ARG A 1 97 ? 11.936 -14.495 -17.736 1.00 90.00 97 ARG A CA 1
ATOM 787 C C . ARG A 1 97 ? 12.840 -14.777 -18.925 1.00 90.00 97 ARG A C 1
ATOM 789 O O . ARG A 1 97 ? 12.415 -14.550 -20.047 1.00 90.00 97 ARG A O 1
ATOM 796 N N . SER A 1 98 ? 14.057 -15.246 -18.676 1.00 91.88 98 SER A N 1
ATOM 797 C CA . SER A 1 98 ? 15.032 -15.524 -19.732 1.00 91.88 98 SER A CA 1
ATOM 798 C C . SER A 1 98 ? 14.934 -16.956 -20.266 1.00 91.88 98 SER A C 1
ATOM 800 O O . SER A 1 98 ? 15.778 -17.368 -21.055 1.00 91.88 98 SER A O 1
ATOM 802 N N . LYS A 1 99 ? 13.946 -17.740 -19.812 1.00 92.69 99 LYS A N 1
ATOM 803 C CA . LYS A 1 99 ? 13.765 -19.136 -20.222 1.00 92.69 99 LYS A CA 1
ATOM 804 C C . LYS A 1 99 ? 12.762 -19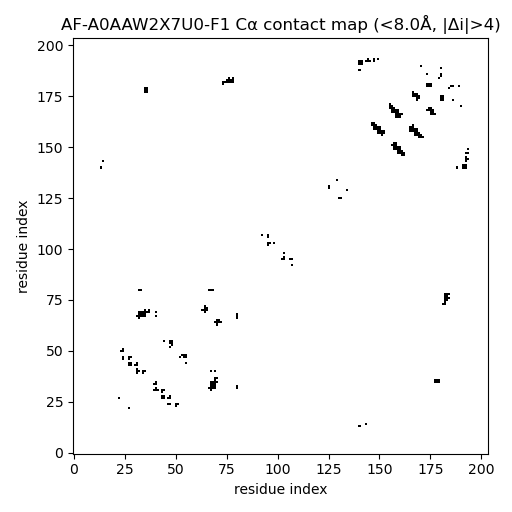.249 -21.378 1.00 92.69 99 LYS A C 1
ATOM 806 O O . LYS A 1 99 ? 11.871 -18.406 -21.487 1.00 92.69 99 LYS A O 1
ATOM 811 N N . PRO A 1 100 ? 12.844 -20.312 -22.201 1.00 96.50 100 PRO A N 1
ATOM 812 C CA . PRO A 1 100 ? 11.828 -20.608 -23.208 1.00 96.50 100 PRO A CA 1
ATOM 813 C C . PRO A 1 100 ? 10.421 -20.696 -22.603 1.00 96.50 100 PRO A C 1
ATOM 815 O O . PRO A 1 100 ? 10.269 -21.073 -21.437 1.00 96.50 100 PRO A O 1
ATOM 818 N N . ILE A 1 101 ? 9.391 -20.408 -23.406 1.00 95.06 101 ILE A N 1
ATOM 819 C CA . ILE A 1 101 ? 7.993 -20.301 -22.947 1.00 95.06 101 ILE A CA 1
ATOM 820 C C . ILE A 1 101 ? 7.530 -21.513 -22.127 1.00 95.06 101 ILE A C 1
ATOM 822 O O . ILE A 1 101 ? 6.910 -21.345 -21.079 1.00 95.06 101 ILE A O 1
ATOM 826 N N . LEU A 1 102 ? 7.909 -22.724 -22.545 1.00 96.62 102 LEU A N 1
ATOM 827 C CA . LEU A 1 102 ? 7.556 -23.958 -21.847 1.00 96.62 102 LEU A CA 1
ATOM 828 C C . LEU A 1 102 ? 8.133 -23.996 -20.420 1.00 96.62 102 LEU A C 1
ATOM 830 O O . LEU A 1 102 ? 7.415 -24.269 -19.460 1.00 96.62 102 LEU A O 1
ATOM 834 N N . MET A 1 103 ? 9.412 -23.644 -20.262 1.00 94.75 103 MET A N 1
ATOM 835 C CA . MET A 1 103 ? 10.087 -23.609 -18.960 1.00 94.75 103 MET A CA 1
ATOM 836 C C . MET A 1 103 ? 9.615 -22.448 -18.077 1.00 94.75 103 MET A C 1
ATOM 838 O O . MET A 1 103 ? 9.580 -22.577 -16.851 1.00 94.75 103 MET A O 1
ATOM 842 N N . LEU A 1 104 ? 9.262 -21.307 -18.677 1.00 95.56 104 LEU A N 1
ATOM 843 C CA . LEU A 1 104 ? 8.672 -20.173 -17.967 1.00 95.56 104 LEU A CA 1
ATOM 844 C C . LEU A 1 104 ? 7.333 -20.580 -17.337 1.00 95.56 104 LEU A C 1
ATOM 846 O O . LEU A 1 104 ? 7.138 -20.369 -16.139 1.00 95.56 104 LEU A O 1
ATOM 850 N N . VAL A 1 105 ? 6.428 -21.166 -18.128 1.00 96.06 105 VAL A N 1
ATOM 851 C CA . VAL A 1 105 ? 5.093 -21.574 -17.666 1.00 96.06 105 VAL A CA 1
ATOM 852 C C . VAL A 1 105 ? 5.197 -22.638 -16.577 1.00 96.06 105 VAL A C 1
ATOM 854 O O . VAL A 1 105 ? 4.572 -22.486 -15.525 1.00 96.06 105 VAL A O 1
ATOM 857 N N . ASP A 1 106 ? 6.031 -23.664 -16.766 1.00 96.44 106 ASP A N 1
ATOM 858 C CA . ASP A 1 106 ? 6.197 -24.709 -15.752 1.00 96.44 106 ASP A CA 1
ATOM 859 C C . ASP A 1 106 ? 6.827 -24.166 -14.454 1.00 96.44 106 ASP A C 1
ATOM 861 O O . ASP A 1 106 ? 6.345 -24.431 -13.349 1.00 96.44 106 ASP A O 1
ATOM 865 N N . GLY A 1 107 ? 7.826 -23.284 -14.566 1.00 95.50 107 GLY A N 1
ATOM 866 C CA . GLY A 1 107 ? 8.420 -22.611 -13.412 1.00 95.50 107 GLY A CA 1
ATOM 867 C C . GLY A 1 107 ? 7.434 -21.710 -12.658 1.00 95.50 107 GLY A C 1
ATOM 868 O O . GLY A 1 107 ? 7.435 -21.679 -11.423 1.00 95.50 107 GLY A O 1
ATOM 869 N N . LEU A 1 108 ? 6.565 -20.984 -13.372 1.00 95.50 108 LEU A N 1
ATOM 870 C CA . LEU A 1 108 ? 5.508 -20.167 -12.766 1.00 95.50 108 LEU A CA 1
ATOM 871 C C . LEU A 1 108 ? 4.477 -21.040 -12.050 1.00 95.50 108 LEU A C 1
ATOM 873 O O . LEU A 1 108 ? 4.118 -20.733 -10.910 1.00 95.50 108 LEU A O 1
ATOM 877 N N . ARG A 1 109 ? 4.057 -22.148 -12.669 1.00 96.56 109 ARG A N 1
ATOM 878 C CA . ARG A 1 109 ? 3.161 -23.140 -12.062 1.00 96.56 109 ARG A CA 1
ATOM 879 C C . ARG A 1 109 ? 3.744 -23.666 -10.751 1.00 96.56 109 ARG A C 1
ATOM 881 O O . ARG A 1 109 ? 3.074 -23.588 -9.722 1.00 96.56 109 ARG A O 1
ATOM 888 N N . ALA A 1 110 ? 5.003 -24.105 -10.747 1.00 96.06 110 ALA A N 1
ATOM 889 C CA . ALA A 1 110 ? 5.680 -24.592 -9.544 1.00 96.06 110 ALA A CA 1
ATOM 890 C C . ALA A 1 110 ? 5.774 -23.515 -8.444 1.00 96.06 110 ALA A C 1
ATOM 892 O O . ALA A 1 110 ? 5.436 -23.770 -7.282 1.00 96.06 110 ALA A O 1
ATOM 893 N N . LYS A 1 111 ? 6.153 -22.275 -8.797 1.00 95.25 111 LYS A N 1
ATOM 894 C CA . LYS A 1 111 ? 6.191 -21.145 -7.847 1.00 95.25 111 LYS A CA 1
ATOM 895 C C . LYS A 1 111 ? 4.811 -20.846 -7.254 1.00 95.25 111 LYS A C 1
ATOM 897 O O . LYS A 1 111 ? 4.710 -20.570 -6.055 1.00 95.25 111 LYS A O 1
ATOM 902 N N . LEU A 1 112 ? 3.752 -20.881 -8.064 1.00 96.06 112 LEU A N 1
ATOM 903 C CA . LEU A 1 112 ? 2.376 -20.679 -7.606 1.00 96.06 112 LEU A CA 1
ATOM 904 C C . LEU A 1 112 ? 1.936 -21.802 -6.669 1.00 96.06 112 LEU A C 1
ATOM 906 O O . LEU A 1 112 ? 1.468 -21.504 -5.570 1.00 96.06 112 LEU A O 1
ATOM 910 N N . MET A 1 113 ? 2.159 -23.064 -7.044 1.00 97.62 113 MET A N 1
ATOM 911 C CA . MET A 1 113 ? 1.851 -24.226 -6.204 1.00 97.62 113 MET A CA 1
ATOM 912 C C . MET A 1 113 ? 2.525 -24.121 -4.834 1.00 97.62 113 MET A C 1
ATOM 914 O O . MET A 1 113 ? 1.850 -24.226 -3.810 1.00 97.62 113 MET A O 1
ATOM 918 N N . TYR A 1 114 ? 3.823 -23.806 -4.790 1.00 96.62 114 TYR A N 1
ATOM 919 C CA . TYR A 1 114 ? 4.543 -23.612 -3.529 1.00 96.62 114 TYR A CA 1
ATOM 920 C C . TYR A 1 114 ? 3.935 -22.485 -2.677 1.00 96.62 114 TYR A C 1
ATOM 922 O O . TYR A 1 114 ? 3.732 -22.639 -1.469 1.00 96.62 114 TYR A O 1
ATOM 930 N N . ARG A 1 115 ? 3.601 -21.339 -3.288 1.00 95.25 115 ARG A N 1
ATOM 931 C CA . ARG A 1 115 ? 2.981 -20.215 -2.563 1.00 95.25 115 ARG A CA 1
ATOM 932 C C . ARG A 1 115 ? 1.597 -20.562 -2.029 1.00 95.25 115 ARG A C 1
ATOM 934 O O . ARG A 1 115 ? 1.288 -20.171 -0.901 1.00 95.25 115 ARG A O 1
ATOM 941 N N . LEU A 1 116 ? 0.778 -21.260 -2.813 1.00 96.44 116 LEU A N 1
ATOM 942 C CA . LEU A 1 116 ? -0.552 -21.709 -2.407 1.00 96.44 116 LEU A CA 1
ATOM 943 C C . LEU A 1 116 ? -0.455 -22.715 -1.263 1.00 96.44 116 LEU A C 1
ATOM 945 O O . LEU A 1 116 ? -1.119 -22.526 -0.248 1.00 96.44 116 LEU A O 1
ATOM 949 N N . GLN A 1 117 ? 0.452 -23.689 -1.351 1.00 97.25 117 GLN A N 1
ATOM 950 C CA . GLN A 1 117 ? 0.685 -24.649 -0.276 1.00 97.25 117 GLN A CA 1
ATOM 951 C C . GLN A 1 117 ? 1.147 -23.953 1.010 1.00 97.25 117 GLN A C 1
ATOM 953 O O . GLN A 1 117 ? 0.604 -24.201 2.083 1.00 97.25 117 GLN A O 1
ATOM 958 N N . LYS A 1 118 ? 2.080 -22.997 0.923 1.00 95.88 118 LYS A N 1
ATOM 959 C CA . LYS A 1 118 ? 2.516 -22.203 2.084 1.00 95.88 118 LYS A CA 1
ATOM 960 C C . LYS A 1 118 ? 1.373 -21.390 2.698 1.00 95.88 118 LYS A C 1
ATOM 962 O O . LYS A 1 118 ? 1.320 -21.250 3.918 1.00 95.88 118 LYS A O 1
ATOM 967 N N . LYS A 1 119 ? 0.467 -20.841 1.880 1.00 92.94 119 LYS A N 1
ATOM 968 C CA . LYS A 1 119 ? -0.742 -20.161 2.371 1.00 92.94 119 LYS A CA 1
ATOM 969 C C . LYS A 1 119 ? -1.703 -21.146 3.040 1.00 92.94 119 LYS A C 1
ATOM 971 O O . LYS A 1 119 ? -2.159 -20.843 4.135 1.00 92.94 119 LYS A O 1
ATOM 976 N N . LYS A 1 120 ? -1.938 -22.320 2.446 1.00 94.31 120 LYS A N 1
ATOM 977 C CA . LYS A 1 120 ? -2.778 -23.388 3.011 1.00 94.31 120 LYS A CA 1
ATOM 978 C C . LYS A 1 120 ? -2.268 -23.836 4.381 1.00 94.31 120 LYS A C 1
ATOM 980 O O . LYS A 1 120 ? -3.028 -23.812 5.336 1.00 94.31 120 LYS A O 1
ATOM 985 N N . MET A 1 121 ? -0.970 -24.121 4.504 1.00 94.56 121 MET A N 1
ATOM 986 C CA . MET A 1 121 ? -0.335 -24.515 5.772 1.00 94.56 121 MET A CA 1
ATOM 987 C C . MET A 1 121 ? -0.402 -23.430 6.853 1.00 94.56 121 MET A C 1
ATOM 989 O O . MET A 1 121 ? -0.399 -23.731 8.042 1.00 94.56 121 MET A O 1
ATOM 993 N N . LYS A 1 122 ? -0.406 -22.150 6.463 1.00 90.88 122 LYS A N 1
ATOM 994 C CA . LYS A 1 122 ? -0.621 -21.046 7.408 1.00 90.88 122 LYS A CA 1
ATOM 995 C C . LYS A 1 122 ? -2.087 -20.938 7.816 1.00 90.88 122 LYS A C 1
ATOM 997 O O . LYS A 1 122 ? -2.357 -20.718 8.988 1.00 90.88 122 LYS A O 1
ATOM 1002 N N . GLY A 1 123 ? -3.002 -21.096 6.860 1.00 90.50 123 GLY A N 1
ATOM 1003 C CA . GLY A 1 123 ? -4.442 -21.080 7.104 1.00 90.50 123 GLY A CA 1
ATOM 1004 C C . GLY A 1 123 ? -4.895 -22.230 8.000 1.00 90.50 123 GLY A C 1
ATOM 1005 O O . GLY A 1 123 ? -5.684 -22.003 8.900 1.00 90.50 123 GLY A O 1
ATOM 1006 N N . SER A 1 124 ? -4.330 -23.428 7.839 1.00 90.75 124 SER A N 1
ATOM 1007 C CA . SER A 1 124 ? -4.688 -24.597 8.655 1.00 90.75 124 SER A CA 1
ATOM 1008 C C . SER A 1 124 ? -4.270 -24.487 10.123 1.00 90.75 124 SER A C 1
ATOM 1010 O O . SER A 1 124 ? -4.796 -25.207 10.959 1.00 90.75 124 SER A O 1
ATOM 1012 N N . LYS A 1 125 ? -3.297 -23.625 10.442 1.00 90.50 125 LYS A N 1
ATOM 1013 C CA . LYS A 1 125 ? -2.846 -23.366 11.821 1.00 90.50 125 LYS A CA 1
ATOM 1014 C C . LYS A 1 125 ? -3.637 -22.254 12.506 1.00 90.50 125 LYS A C 1
ATOM 1016 O O . LYS A 1 125 ? -3.414 -21.981 13.680 1.00 90.50 125 LYS A O 1
ATOM 1021 N N . TRP A 1 126 ? -4.476 -21.549 11.760 1.00 88.25 126 TRP A N 1
ATOM 1022 C CA . TRP A 1 126 ? -5.232 -20.415 12.255 1.00 88.25 126 TRP A CA 1
ATOM 1023 C C . TRP A 1 126 ? -6.629 -20.883 12.683 1.00 88.25 126 TRP A C 1
ATOM 1025 O O . TRP A 1 126 ? -7.306 -21.579 11.938 1.00 88.25 126 TRP A O 1
ATOM 1035 N N . SER A 1 127 ? -7.028 -20.521 13.903 1.00 86.31 127 SER A N 1
ATOM 1036 C CA . SER A 1 127 ? -8.242 -21.008 14.574 1.00 86.31 127 SER A CA 1
ATOM 1037 C C . SER A 1 127 ? -9.336 -19.948 14.770 1.00 86.31 127 SER A C 1
ATOM 1039 O O . SER A 1 127 ? -10.391 -20.255 15.312 1.00 86.31 127 SER A O 1
ATOM 1041 N N . GLY A 1 128 ? -9.092 -18.693 14.378 1.00 87.81 128 GLY A N 1
ATOM 1042 C CA . GLY A 1 128 ? -10.032 -17.584 14.579 1.00 87.81 128 GLY A CA 1
ATOM 1043 C C . GLY A 1 128 ? -10.957 -17.340 13.383 1.00 87.81 128 GLY A C 1
ATOM 1044 O O . GLY A 1 128 ? -10.744 -17.882 12.306 1.00 87.81 128 GLY A O 1
ATOM 1045 N N . ILE A 1 129 ? -11.942 -16.454 13.559 1.00 88.88 129 ILE A N 1
ATOM 1046 C CA . ILE A 1 129 ? -12.883 -16.045 12.494 1.00 88.88 129 ILE A CA 1
ATOM 1047 C C . ILE A 1 129 ? -12.202 -15.135 11.459 1.00 88.88 129 ILE A C 1
ATOM 1049 O O . ILE A 1 129 ? -12.416 -15.271 10.257 1.00 88.88 129 ILE A O 1
ATOM 1053 N N . LEU A 1 130 ? -11.328 -14.225 11.913 1.00 88.00 130 LEU A N 1
ATOM 1054 C CA . LEU A 1 130 ? -10.588 -13.291 11.052 1.00 88.00 130 LEU A CA 1
ATOM 1055 C C . LEU A 1 130 ? -9.095 -13.615 10.955 1.00 88.00 130 LEU A C 1
ATOM 1057 O O . LEU A 1 130 ? -8.464 -13.992 11.946 1.00 88.00 130 LEU A O 1
ATOM 1061 N N . VAL A 1 131 ? -8.527 -13.449 9.751 1.00 89.12 131 VAL A N 1
ATOM 1062 C CA . VAL A 1 131 ? -7.107 -13.728 9.469 1.00 89.12 131 VAL A CA 1
ATOM 1063 C C . VAL A 1 131 ? -6.250 -12.899 10.433 1.00 89.12 131 VAL A C 1
ATOM 1065 O O . VAL A 1 131 ? -6.556 -11.720 10.614 1.00 89.12 131 VAL A O 1
ATOM 1068 N N . PRO A 1 132 ? -5.132 -13.411 10.985 1.00 88.44 132 PRO A N 1
ATOM 1069 C CA . PRO A 1 132 ? -4.328 -12.665 11.959 1.00 88.44 132 PRO A CA 1
ATOM 1070 C C . PRO A 1 132 ? -3.914 -11.261 11.495 1.00 88.44 132 PRO A C 1
ATOM 1072 O O . PRO A 1 132 ? -3.876 -10.325 12.287 1.00 88.44 132 PRO A O 1
ATOM 1075 N N . ASN A 1 133 ? -3.655 -11.086 10.194 1.00 86.00 133 ASN A N 1
ATOM 1076 C CA . ASN A 1 133 ? -3.366 -9.772 9.619 1.00 86.00 133 ASN A CA 1
ATOM 1077 C C . ASN A 1 133 ? -4.574 -8.823 9.655 1.00 86.00 133 ASN A C 1
ATOM 1079 O O . ASN A 1 133 ? -4.384 -7.639 9.899 1.00 86.00 133 ASN A O 1
ATOM 1083 N N . ALA A 1 134 ? -5.785 -9.330 9.417 1.00 87.12 134 ALA A N 1
ATOM 1084 C CA . ALA A 1 134 ? -7.012 -8.544 9.507 1.00 87.12 134 ALA A CA 1
ATOM 1085 C C . ALA A 1 134 ? -7.327 -8.181 10.964 1.00 87.12 134 ALA A C 1
ATOM 1087 O O . ALA A 1 134 ? -7.651 -7.034 11.235 1.00 87.12 134 ALA A O 1
ATOM 1088 N N . VAL A 1 135 ? -7.139 -9.111 11.910 1.00 88.00 135 VAL A N 1
ATOM 1089 C CA . VAL A 1 135 ? -7.268 -8.829 13.354 1.00 88.00 135 VAL A CA 1
ATOM 1090 C C . VAL A 1 135 ? -6.273 -7.760 13.790 1.00 88.00 135 VAL A C 1
ATOM 1092 O O . VAL A 1 135 ? -6.636 -6.818 14.485 1.00 88.00 135 VAL A O 1
ATOM 1095 N N . LYS A 1 136 ? -5.014 -7.877 13.356 1.00 87.88 136 LYS A N 1
ATOM 1096 C CA . LYS A 1 136 ? -3.986 -6.873 13.638 1.00 87.88 136 LYS A CA 1
ATOM 1097 C C . LYS A 1 136 ? -4.377 -5.503 13.090 1.00 87.88 136 LYS A C 1
ATOM 1099 O O . LYS A 1 136 ? -4.225 -4.514 13.796 1.00 87.88 136 LYS A O 1
ATOM 1104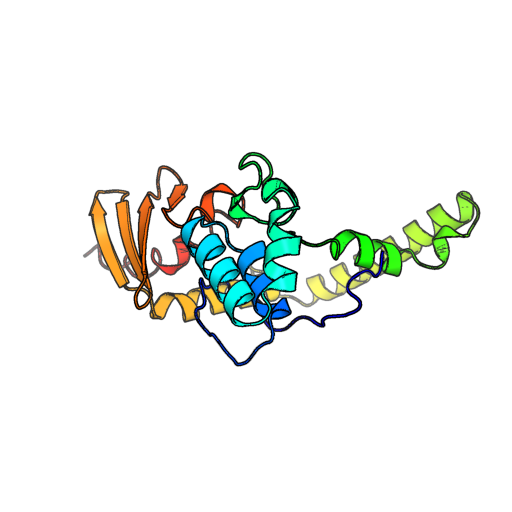 N N . GLU A 1 137 ? -4.872 -5.451 11.857 1.00 83.81 137 GLU A N 1
ATOM 1105 C CA . GLU A 1 137 ? -5.328 -4.200 11.257 1.00 83.81 137 GLU A CA 1
ATOM 1106 C C . GLU A 1 137 ? -6.523 -3.621 12.020 1.00 83.81 137 GLU A C 1
ATOM 1108 O O . GLU A 1 137 ? -6.498 -2.451 12.381 1.00 83.81 137 GLU A O 1
ATOM 1113 N N . LEU A 1 138 ? -7.514 -4.445 12.365 1.00 84.62 138 LEU A N 1
ATOM 1114 C CA . LEU A 1 138 ? -8.675 -4.028 13.150 1.00 84.62 138 LEU A CA 1
ATOM 1115 C C . LEU A 1 138 ? -8.273 -3.468 14.519 1.00 84.62 138 LEU A C 1
ATOM 1117 O O . LEU A 1 138 ? -8.767 -2.420 14.926 1.00 84.62 138 LEU A O 1
ATOM 1121 N N . ASN A 1 139 ? -7.335 -4.123 15.202 1.00 85.94 139 ASN A N 1
ATOM 1122 C CA . ASN A 1 139 ? -6.802 -3.636 16.468 1.00 85.94 139 ASN A CA 1
ATOM 1123 C C . ASN A 1 139 ? -6.071 -2.301 16.293 1.00 85.94 139 ASN A C 1
ATOM 1125 O O . ASN A 1 139 ? -6.280 -1.399 17.095 1.00 85.94 139 ASN A O 1
ATOM 1129 N N . ASN A 1 140 ? -5.278 -2.127 15.231 1.00 81.81 140 ASN A N 1
ATOM 1130 C CA . ASN A 1 140 ? -4.646 -0.836 14.950 1.00 81.81 140 ASN A CA 1
ATOM 1131 C C . ASN A 1 140 ? -5.697 0.263 14.746 1.00 81.81 140 ASN A C 1
ATOM 1133 O O . ASN A 1 140 ? -5.569 1.334 15.327 1.00 81.81 140 ASN A O 1
ATOM 1137 N N . ILE A 1 141 ? -6.749 -0.001 13.964 1.00 76.75 141 ILE A N 1
ATOM 1138 C CA . ILE A 1 141 ? -7.842 0.955 13.730 1.00 76.75 141 ILE A CA 1
ATOM 1139 C C . ILE A 1 141 ? -8.521 1.324 15.048 1.00 76.75 141 ILE A C 1
ATOM 1141 O O . ILE A 1 141 ? -8.733 2.507 15.297 1.00 76.75 141 ILE A O 1
ATOM 1145 N N . LYS A 1 142 ? -8.824 0.325 15.886 1.00 79.25 142 LYS A N 1
ATOM 1146 C CA . LYS A 1 142 ? -9.428 0.512 17.210 1.00 79.25 142 LYS A CA 1
ATOM 1147 C C . LYS A 1 142 ? -8.560 1.393 18.106 1.00 79.25 142 LYS A C 1
ATOM 1149 O O . LYS A 1 142 ? -9.068 2.300 18.749 1.00 79.25 142 LYS A O 1
ATOM 1154 N N . GLU A 1 143 ? -7.255 1.145 18.162 1.00 80.69 143 GLU A N 1
ATOM 1155 C CA . GLU A 1 143 ? -6.347 1.970 18.964 1.00 80.69 143 GLU A CA 1
ATOM 1156 C C . GLU A 1 143 ? -6.214 3.387 18.393 1.00 80.69 143 GLU A C 1
ATOM 1158 O O . GLU A 1 143 ? -6.204 4.359 19.145 1.00 80.69 143 GLU A O 1
ATOM 1163 N N . GLU A 1 144 ? -6.153 3.534 17.064 1.00 74.31 144 GLU A N 1
ATOM 1164 C CA . GLU A 1 144 ? -6.105 4.851 16.429 1.00 74.31 144 GLU A CA 1
ATOM 1165 C C . GLU A 1 144 ? -7.367 5.666 16.706 1.00 74.31 144 GLU A C 1
ATOM 1167 O O . GLU A 1 144 ? -7.268 6.887 16.836 1.00 74.31 144 GLU A O 1
ATOM 1172 N N . SER A 1 145 ? -8.522 5.007 16.778 1.00 75.31 145 SER A N 1
ATOM 1173 C CA . SER A 1 145 ? -9.811 5.671 16.870 1.00 75.31 145 SER A CA 1
ATOM 1174 C C . SER A 1 145 ? -10.184 6.170 18.253 1.00 75.31 145 SER A C 1
ATOM 1176 O O . SER A 1 145 ? -10.973 7.102 18.358 1.00 75.31 145 SER A O 1
ATOM 1178 N N . ARG A 1 146 ? -9.541 5.650 19.303 1.00 76.31 146 ARG A N 1
ATOM 1179 C CA . ARG A 1 146 ? -9.647 6.197 20.666 1.00 76.31 146 ARG A CA 1
ATOM 1180 C C . ARG A 1 146 ? -9.236 7.668 20.772 1.00 76.31 146 ARG A C 1
ATOM 1182 O O . ARG A 1 146 ? -9.509 8.298 21.784 1.00 76.31 146 ARG A O 1
ATOM 1189 N N . ARG A 1 147 ? -8.542 8.199 19.763 1.00 75.50 147 ARG A N 1
ATOM 1190 C CA . ARG A 1 147 ? -8.113 9.604 19.689 1.00 75.50 147 ARG A CA 1
ATOM 1191 C C . ARG A 1 147 ? -9.112 10.504 18.959 1.00 75.50 147 ARG A C 1
ATOM 1193 O O . ARG A 1 147 ? -8.886 11.708 18.900 1.00 75.50 147 ARG A O 1
ATOM 1200 N N . CYS A 1 148 ? -10.166 9.928 18.385 1.00 78.88 148 CYS A N 1
ATOM 1201 C CA . CYS A 1 148 ? -11.168 10.662 17.630 1.00 78.88 148 CYS A CA 1
ATOM 1202 C C . CYS A 1 148 ? -12.372 11.000 18.514 1.00 78.88 148 CYS A C 1
ATOM 1204 O O . CYS A 1 148 ? -12.881 10.139 19.231 1.00 78.88 148 CYS A O 1
ATOM 1206 N N . TYR A 1 149 ? -12.880 12.221 18.385 1.00 81.19 149 TYR A N 1
ATOM 1207 C CA . TYR A 1 149 ? -14.141 12.659 18.975 1.00 81.19 149 TYR A CA 1
ATOM 1208 C C . TYR A 1 149 ? -15.225 12.748 17.901 1.00 81.19 149 TYR A C 1
ATOM 1210 O O . TYR A 1 149 ? -14.946 13.054 16.742 1.00 81.19 149 TYR A O 1
ATOM 1218 N N . LEU A 1 150 ? -16.463 12.450 18.290 1.00 78.75 150 LEU A N 1
ATOM 1219 C CA . LEU A 1 150 ? -17.625 12.432 17.404 1.00 78.75 150 LEU A CA 1
ATOM 1220 C C . LEU A 1 150 ? -18.655 13.454 17.848 1.00 78.75 150 LEU A C 1
ATOM 1222 O O . LEU A 1 150 ? -19.142 13.385 18.978 1.00 78.75 150 LEU A O 1
ATOM 1226 N N . LEU A 1 151 ? -19.059 14.304 16.915 1.00 83.06 151 LEU A N 1
ATOM 1227 C CA . LEU A 1 151 ? -20.217 15.173 17.043 1.00 83.06 151 LEU A CA 1
ATOM 1228 C C . LEU A 1 151 ? -21.258 14.745 16.007 1.00 83.06 151 LEU A C 1
ATOM 1230 O O . LEU A 1 151 ? -20.949 14.558 14.829 1.00 83.06 151 LEU A O 1
ATOM 1234 N N . VAL A 1 152 ? -22.492 14.531 16.461 1.00 84.75 152 VAL A N 1
ATOM 1235 C CA . VAL A 1 152 ? -23.603 14.136 15.589 1.00 84.75 152 VAL A CA 1
ATOM 1236 C C . VAL A 1 152 ? -24.216 15.402 15.006 1.00 84.75 152 VAL A C 1
ATOM 1238 O O . VAL A 1 152 ? -24.713 16.239 15.753 1.00 84.75 152 VAL A O 1
ATOM 1241 N N . ALA A 1 153 ? -24.161 15.542 13.683 1.00 82.06 153 ALA A N 1
ATOM 1242 C CA . ALA A 1 153 ? -24.760 16.662 12.957 1.00 82.06 153 ALA A CA 1
A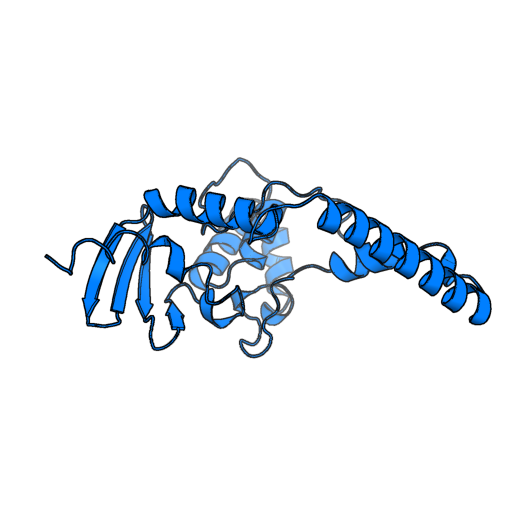TOM 1243 C C . ALA A 1 153 ? -26.144 16.300 12.382 1.00 82.06 153 ALA A C 1
ATOM 1245 O O . ALA A 1 153 ? -26.979 17.175 12.178 1.00 82.06 153 ALA A O 1
ATOM 1246 N N . GLY A 1 154 ? -26.408 15.008 12.157 1.00 81.38 154 GLY A N 1
ATOM 1247 C CA . GLY A 1 154 ? -27.696 14.484 11.698 1.00 81.38 154 GLY A CA 1
ATOM 1248 C C . GLY A 1 154 ? -27.724 12.954 11.684 1.00 81.38 154 GLY A C 1
ATOM 1249 O O . GLY A 1 154 ? -26.753 12.309 12.068 1.00 81.38 154 GLY A O 1
ATOM 1250 N N . GLU A 1 155 ? -28.817 12.358 11.195 1.00 82.50 155 GLU A N 1
ATOM 1251 C CA . GLU A 1 155 ? -29.054 10.896 11.217 1.00 82.50 155 GLU A CA 1
ATOM 1252 C C . GLU A 1 155 ? -27.914 10.069 10.587 1.00 82.50 155 GLU A C 1
ATOM 1254 O O . GLU A 1 155 ? -27.619 8.948 11.004 1.00 82.50 155 GLU A O 1
ATOM 1259 N N . HIS A 1 156 ? -27.242 10.623 9.577 1.00 83.12 156 HIS A N 1
ATOM 1260 C CA . HIS A 1 156 ? -26.133 9.965 8.886 1.00 83.12 156 HIS A CA 1
ATOM 1261 C C . HIS A 1 156 ? -24.897 10.853 8.743 1.00 83.12 156 HIS A C 1
ATOM 1263 O O . HIS A 1 156 ? -23.990 10.488 7.992 1.00 83.12 156 HIS A O 1
ATOM 1269 N N . GLU A 1 157 ? -24.868 12.008 9.410 1.00 83.94 157 GLU A N 1
ATOM 1270 C CA . GLU A 1 157 ? -23.809 13.009 9.286 1.00 83.94 157 GLU A CA 1
ATOM 1271 C C . GLU A 1 157 ? -23.108 13.228 10.619 1.00 83.94 157 GLU A C 1
ATOM 1273 O O . GLU A 1 157 ? -23.731 13.506 11.646 1.00 83.94 157 GLU A O 1
ATOM 1278 N N . PHE A 1 158 ? -21.788 13.097 10.577 1.00 84.12 158 PHE A N 1
ATOM 1279 C CA . PHE A 1 158 ? -20.932 13.126 11.747 1.00 84.12 158 PHE A CA 1
ATOM 1280 C C . PHE A 1 158 ? -19.747 14.036 11.475 1.00 84.12 158 PHE A C 1
ATOM 1282 O O . PHE A 1 158 ? -19.087 13.926 10.439 1.00 84.12 158 PHE A O 1
ATOM 1289 N N . GLU A 1 159 ? -19.446 14.898 12.430 1.00 84.06 159 GLU A N 1
ATOM 1290 C CA . GLU A 1 159 ? -18.167 15.577 12.491 1.00 84.06 159 GLU A CA 1
ATOM 1291 C C . GLU A 1 159 ? -17.224 14.733 13.353 1.00 84.06 159 GLU A C 1
ATOM 1293 O O . GLU A 1 159 ? -17.477 14.455 14.526 1.00 84.06 159 GLU A O 1
ATOM 1298 N N . VAL A 1 160 ? -16.151 14.261 12.723 1.00 82.81 160 VAL A N 1
ATOM 1299 C CA . VAL A 1 160 ? -15.098 13.468 13.351 1.00 82.81 160 VAL A CA 1
ATOM 1300 C C . VAL A 1 160 ? -13.896 14.371 13.576 1.00 82.81 160 VAL A C 1
ATOM 1302 O O . VAL A 1 160 ? -13.213 14.751 12.622 1.00 82.81 160 VAL A O 1
ATOM 1305 N N . GLN A 1 161 ? -13.618 14.686 14.833 1.00 80.50 161 GLN A N 1
ATOM 1306 C CA . GLN A 1 161 ? -12.448 15.452 15.237 1.00 80.50 161 GLN A CA 1
ATOM 1307 C C . GLN A 1 161 ? -11.301 14.494 15.575 1.00 80.50 161 GLN A C 1
ATOM 1309 O O . GLN A 1 161 ? -11.393 13.713 16.518 1.00 80.50 161 GLN A O 1
ATOM 1314 N N . ASP A 1 162 ? -10.212 14.554 14.813 1.00 74.44 162 ASP A N 1
ATOM 1315 C CA . ASP A 1 162 ? -8.953 13.855 15.097 1.00 74.44 162 ASP A CA 1
ATOM 1316 C C . ASP A 1 162 ? -7.872 14.916 15.327 1.00 74.44 162 ASP A C 1
ATOM 1318 O O . ASP A 1 162 ? -7.389 15.556 14.388 1.00 74.44 162 ASP A O 1
ATOM 1322 N N . GLN A 1 163 ? -7.529 15.142 16.598 1.00 74.12 163 GLN A N 1
ATOM 1323 C CA . GLN A 1 163 ? -6.614 16.204 17.031 1.00 74.12 163 GLN A CA 1
ATOM 1324 C C . GLN A 1 163 ? -7.074 17.597 16.551 1.00 74.12 163 GLN A C 1
ATOM 1326 O O . GLN A 1 163 ? -8.037 18.145 17.081 1.00 74.12 163 GLN A O 1
ATOM 1331 N N . ASN A 1 164 ? -6.398 18.151 15.539 1.00 69.56 164 ASN A N 1
ATOM 1332 C CA . ASN A 1 164 ? -6.645 19.487 14.986 1.00 69.56 164 ASN A CA 1
ATOM 1333 C C . ASN A 1 164 ? -7.377 19.450 13.634 1.00 69.56 164 ASN A C 1
ATOM 1335 O O . ASN A 1 164 ? -7.436 20.467 12.945 1.00 69.56 164 ASN A O 1
ATOM 1339 N N . ILE A 1 165 ? -7.859 18.281 13.202 1.00 72.75 165 ILE A N 1
ATOM 1340 C CA . ILE A 1 165 ? -8.528 18.115 11.911 1.00 72.75 165 ILE A CA 1
ATOM 1341 C C . ILE A 1 165 ? -9.953 17.635 12.147 1.00 72.75 165 ILE A C 1
ATOM 1343 O O . ILE A 1 165 ? -10.171 16.536 12.660 1.00 72.75 165 ILE A O 1
ATOM 1347 N N . ASN A 1 166 ? -10.909 18.431 11.677 1.00 80.31 166 ASN A N 1
ATOM 1348 C CA . ASN A 1 166 ? -12.317 18.069 11.686 1.00 80.31 166 ASN A CA 1
ATOM 1349 C C . ASN A 1 166 ? -12.715 17.553 10.304 1.00 80.31 166 ASN A C 1
ATOM 1351 O O . ASN A 1 166 ? -12.525 18.218 9.279 1.00 80.31 166 ASN A O 1
ATOM 1355 N N . ASN A 1 167 ? -13.258 16.342 10.272 1.00 79.44 167 ASN A N 1
ATOM 1356 C CA . ASN A 1 167 ? -13.713 15.703 9.051 1.00 79.44 167 ASN A CA 1
ATOM 1357 C C . ASN A 1 167 ? -15.221 15.504 9.109 1.00 79.44 167 ASN A C 1
ATOM 1359 O O . ASN A 1 167 ? -15.725 14.833 10.004 1.00 79.44 167 ASN A O 1
ATOM 1363 N N . ILE A 1 168 ? -15.932 16.048 8.127 1.00 82.75 168 ILE A N 1
ATOM 1364 C CA . ILE A 1 168 ? -17.363 15.789 7.965 1.00 82.75 168 ILE A CA 1
ATOM 1365 C C . ILE A 1 168 ? -17.514 14.487 7.184 1.00 82.75 168 ILE A C 1
ATOM 1367 O O . ILE A 1 168 ? -16.970 14.347 6.080 1.00 82.75 168 ILE A O 1
ATOM 1371 N N . VAL A 1 169 ? -18.237 13.535 7.768 1.00 82.94 169 VAL A N 1
ATOM 1372 C CA . VAL A 1 169 ? -18.461 12.194 7.231 1.00 82.94 169 VAL A CA 1
ATOM 1373 C C . VAL A 1 169 ? -19.958 11.939 7.113 1.00 82.94 169 VAL A C 1
ATOM 1375 O O . VAL A 1 169 ? -20.694 12.063 8.088 1.00 82.94 169 VAL A O 1
ATOM 1378 N N . ASN A 1 170 ? -20.398 11.524 5.925 1.00 81.94 170 ASN A N 1
ATOM 1379 C CA . ASN A 1 170 ? -21.755 11.041 5.691 1.00 81.94 170 ASN A CA 1
ATOM 1380 C C . ASN A 1 170 ? -21.724 9.531 5.419 1.00 81.94 170 ASN A C 1
ATOM 1382 O O . ASN A 1 170 ? -21.190 9.084 4.398 1.00 81.94 170 ASN A O 1
ATOM 1386 N N . LEU A 1 171 ? -22.299 8.738 6.326 1.00 81.62 171 LEU A N 1
ATOM 1387 C CA . LEU A 1 171 ? -22.236 7.273 6.262 1.00 81.62 171 LEU A CA 1
ATOM 1388 C C . LEU A 1 171 ? -23.123 6.683 5.164 1.00 81.62 171 LEU A C 1
ATOM 1390 O O . LEU A 1 171 ? -22.731 5.711 4.517 1.00 81.62 171 LEU A O 1
ATOM 1394 N N . ARG A 1 172 ? -24.287 7.290 4.902 1.00 81.44 172 ARG A N 1
ATOM 1395 C CA . ARG A 1 172 ? -25.222 6.826 3.865 1.00 81.44 172 ARG A CA 1
ATOM 1396 C C . ARG A 1 172 ? -24.676 7.080 2.464 1.00 81.44 172 ARG A C 1
ATOM 1398 O O . ARG A 1 172 ? -24.743 6.202 1.608 1.00 81.44 172 ARG A O 1
ATOM 1405 N N . LYS A 1 173 ? -24.106 8.267 2.241 1.00 79.94 173 LYS A N 1
ATOM 1406 C CA . LYS A 1 173 ? -23.473 8.651 0.969 1.00 79.94 173 LYS A CA 1
ATOM 1407 C C . LYS A 1 173 ? -22.060 8.076 0.814 1.00 79.94 173 LYS A C 1
ATOM 1409 O O . LYS A 1 173 ? -21.539 8.083 -0.296 1.00 79.94 173 LYS A O 1
ATOM 1414 N N . LYS A 1 174 ? -21.460 7.553 1.893 1.00 75.50 174 LYS A N 1
ATOM 1415 C CA . LYS A 1 174 ? -20.069 7.063 1.954 1.00 75.50 174 LYS A CA 1
ATOM 1416 C C . LYS A 1 174 ? -19.049 8.128 1.532 1.00 75.50 174 LYS A C 1
ATOM 1418 O O . LYS A 1 174 ? -18.104 7.838 0.802 1.00 75.50 174 LYS A O 1
ATOM 1423 N N . THR A 1 175 ? -19.269 9.365 1.972 1.00 73.69 175 THR A N 1
ATOM 1424 C CA . THR A 1 175 ? -18.433 10.519 1.621 1.00 73.69 175 THR A CA 1
ATOM 1425 C C . THR A 1 175 ? -17.757 11.110 2.851 1.00 73.69 175 THR A C 1
ATOM 1427 O O . THR A 1 175 ? -18.381 11.257 3.900 1.00 73.69 175 THR A O 1
ATOM 1430 N N . CYS A 1 176 ? -16.504 11.533 2.687 1.00 75.19 176 CYS A N 1
ATOM 1431 C CA . CYS A 1 176 ? -15.717 12.256 3.687 1.00 75.19 176 CYS A CA 1
ATOM 1432 C C . CYS A 1 176 ? -15.047 13.465 3.030 1.00 75.19 176 CYS A C 1
ATOM 1434 O O . CYS A 1 176 ? -14.526 13.334 1.918 1.00 75.19 176 CYS A O 1
ATOM 1436 N N . ASN A 1 177 ? -14.978 14.609 3.720 1.00 74.75 177 ASN A N 1
ATOM 1437 C CA . ASN A 1 177 ? -14.244 15.787 3.225 1.00 74.75 177 ASN A CA 1
ATOM 1438 C C . ASN A 1 177 ? -12.741 15.503 2.988 1.00 74.75 177 ASN A C 1
ATOM 1440 O O . ASN A 1 177 ? -12.098 16.142 2.161 1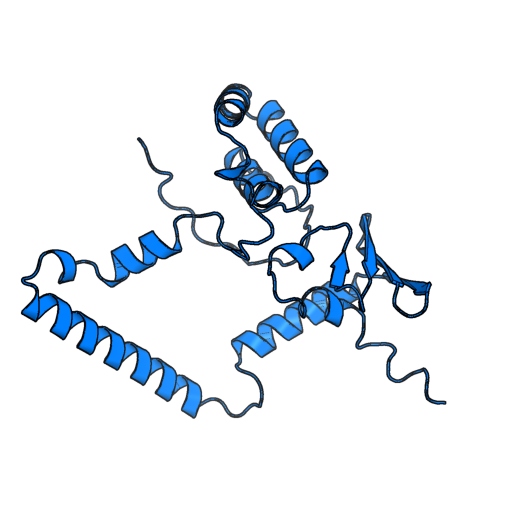.00 74.75 177 ASN A O 1
ATOM 1444 N N . CYS A 1 178 ? -12.209 14.471 3.644 1.00 67.38 178 CYS A N 1
ATOM 1445 C CA . CYS A 1 178 ? -10.858 13.964 3.483 1.00 67.38 178 CYS A CA 1
ATOM 1446 C C . CYS A 1 178 ? -10.610 13.291 2.120 1.00 67.38 178 CYS A C 1
ATOM 1448 O O . CYS A 1 178 ? -9.468 12.955 1.812 1.00 67.38 178 CYS A O 1
ATOM 1450 N N . GLN A 1 179 ? -11.667 13.042 1.331 1.00 62.59 179 GLN A N 1
ATOM 1451 C CA . GLN A 1 179 ? -11.697 12.381 0.013 1.00 62.59 179 GLN A CA 1
ATOM 1452 C C . GLN A 1 179 ? -11.126 10.953 -0.046 1.00 62.59 179 GLN A C 1
ATOM 1454 O O . GLN A 1 179 ? -11.275 10.252 -1.044 1.00 62.59 179 GLN A O 1
ATOM 1459 N N . VAL A 1 180 ? -10.567 10.460 1.058 1.00 60.88 180 VAL A N 1
ATOM 1460 C CA . VAL A 1 180 ? -10.016 9.111 1.210 1.00 60.88 180 VAL A CA 1
ATOM 1461 C C . VAL A 1 180 ? -11.036 8.011 0.893 1.00 60.88 180 VAL A C 1
ATOM 1463 O O . VAL A 1 180 ? -10.671 6.987 0.318 1.00 60.88 180 VAL A O 1
ATOM 1466 N N . GLN A 1 181 ? -12.306 8.213 1.259 1.00 52.44 181 GLN A N 1
ATOM 1467 C CA . GLN A 1 181 ? -13.373 7.229 1.035 1.00 52.44 181 GLN A CA 1
ATOM 1468 C C . GLN A 1 181 ? -13.753 7.084 -0.450 1.00 52.44 181 GLN A C 1
ATOM 1470 O O . GLN A 1 181 ? -14.201 6.014 -0.860 1.00 52.44 181 GLN A O 1
ATOM 1475 N N . ASN A 1 182 ? -13.514 8.113 -1.270 1.00 48.44 182 ASN A N 1
ATOM 1476 C CA . ASN A 1 182 ? -13.904 8.109 -2.682 1.00 48.44 182 ASN A CA 1
ATOM 1477 C C . ASN A 1 182 ? -12.952 7.258 -3.544 1.00 48.44 182 ASN A C 1
ATOM 1479 O O . ASN A 1 182 ? -13.393 6.641 -4.511 1.00 48.44 182 ASN A O 1
ATOM 1483 N N . ASN A 1 183 ? -11.676 7.136 -3.154 1.00 46.19 183 ASN A N 1
ATOM 1484 C CA . ASN A 1 183 ? -10.624 6.510 -3.975 1.00 46.19 183 ASN A CA 1
ATOM 1485 C C . ASN A 1 183 ? -10.349 5.034 -3.637 1.00 46.19 183 ASN A C 1
ATOM 1487 O O . ASN A 1 183 ? -9.311 4.482 -3.993 1.00 46.19 183 ASN A O 1
ATOM 1491 N N . GLY A 1 184 ? -11.289 4.355 -2.975 1.00 45.53 184 GLY A N 1
ATOM 1492 C CA . GLY A 1 184 ? -11.236 2.900 -2.834 1.00 45.53 184 GLY A CA 1
ATOM 1493 C C . GLY A 1 184 ? -10.268 2.365 -1.783 1.00 45.53 184 GLY A C 1
ATOM 1494 O O . GLY A 1 184 ? -10.018 1.159 -1.762 1.00 45.53 184 GLY A O 1
ATOM 1495 N N . ARG A 1 185 ? -9.813 3.196 -0.831 1.00 45.16 185 ARG A N 1
ATOM 1496 C CA . ARG A 1 185 ? -9.559 2.631 0.500 1.00 45.16 185 ARG A CA 1
ATOM 1497 C C . ARG A 1 185 ? -10.862 1.973 0.930 1.00 45.16 185 ARG A C 1
ATOM 1499 O O . ARG A 1 185 ? -11.909 2.598 0.776 1.00 45.16 185 ARG A O 1
ATOM 1506 N N . HIS A 1 186 ? -10.776 0.722 1.396 1.00 40.25 186 HIS A N 1
ATOM 1507 C CA . HIS A 1 186 ? -11.872 0.002 2.043 1.00 40.25 186 HIS A CA 1
ATOM 1508 C C . HIS A 1 186 ? -12.828 1.015 2.676 1.00 40.25 186 HIS A C 1
ATOM 1510 O O . HIS A 1 186 ? -12.450 1.717 3.622 1.00 40.25 186 HIS A O 1
ATOM 1516 N N . SER A 1 187 ? -14.037 1.109 2.121 1.00 36.88 187 SER A N 1
ATOM 1517 C CA . SER A 1 187 ? -15.135 1.938 2.634 1.00 36.88 187 SER A CA 1
ATOM 1518 C C . SER A 1 187 ? -15.351 1.733 4.139 1.00 36.88 187 SER A C 1
ATOM 1520 O O . SER A 1 187 ? -15.890 2.589 4.833 1.00 36.88 187 SER A O 1
ATOM 1522 N N . ASP A 1 188 ? -14.829 0.618 4.640 1.00 37.50 188 ASP A N 1
ATOM 1523 C CA . ASP A 1 188 ? -15.033 0.046 5.949 1.00 37.50 188 ASP A CA 1
ATOM 1524 C C . ASP A 1 188 ? -13.823 0.249 6.876 1.00 37.50 188 ASP A C 1
ATOM 1526 O O . ASP A 1 188 ? -13.742 -0.427 7.885 1.00 37.50 188 ASP A O 1
ATOM 1530 N N . LEU A 1 189 ? -12.844 1.118 6.575 1.00 40.06 189 LEU A N 1
ATOM 1531 C CA . LEU A 1 189 ? -11.704 1.372 7.488 1.00 40.06 189 LEU A CA 1
ATOM 1532 C C . LEU A 1 189 ? -11.667 2.782 8.093 1.00 40.06 189 LEU A C 1
ATOM 1534 O O . LEU A 1 189 ? -11.012 2.993 9.115 1.00 40.06 189 LEU A O 1
ATOM 1538 N N . HIS A 1 190 ? -12.371 3.752 7.502 1.00 39.72 190 HIS A N 1
ATOM 1539 C CA . HIS A 1 190 ? -12.517 5.077 8.117 1.00 39.72 190 HIS A CA 1
ATOM 1540 C C . HIS A 1 190 ? -13.772 5.167 8.999 1.00 39.72 190 HIS A C 1
ATOM 1542 O O . HIS A 1 190 ? -13.758 5.881 9.993 1.00 39.72 190 HIS A O 1
ATOM 1548 N N . VAL A 1 191 ? -14.811 4.385 8.677 1.00 37.50 191 VAL A N 1
ATOM 1549 C CA . VAL A 1 191 ? -16.111 4.359 9.371 1.00 37.50 191 VAL A CA 1
ATOM 1550 C C . VAL A 1 191 ? -16.120 3.563 10.694 1.00 37.50 191 VAL A C 1
ATOM 1552 O O . VAL A 1 191 ? -16.689 4.064 11.663 1.00 37.50 191 VAL A O 1
ATOM 1555 N N . PRO A 1 192 ? -15.462 2.392 10.847 1.00 40.41 192 PRO A N 1
ATOM 1556 C CA . PRO A 1 192 ? -15.481 1.684 12.128 1.00 40.41 192 PRO A CA 1
ATOM 1557 C C . PRO A 1 192 ? -14.481 2.240 13.137 1.00 40.41 192 PRO A C 1
ATOM 1559 O O . PRO A 1 192 ? -14.367 1.693 14.230 1.00 40.41 192 PRO A O 1
ATOM 1562 N N . LYS A 1 193 ? -13.787 3.343 12.820 1.00 43.53 193 LYS A N 1
ATOM 1563 C CA . LYS A 1 193 ? -13.065 4.097 13.847 1.00 43.53 193 LYS A CA 1
ATOM 1564 C C . LYS A 1 193 ? -14.050 4.543 14.945 1.00 43.53 193 LYS A C 1
ATOM 1566 O O . LYS A 1 193 ? -13.716 4.517 16.119 1.00 43.53 193 LYS A O 1
ATOM 1571 N N . THR A 1 194 ? -15.297 4.840 14.607 1.00 38.78 194 THR A N 1
ATOM 1572 C CA . THR A 1 194 ? -16.153 5.625 15.502 1.00 38.78 194 THR A CA 1
ATOM 1573 C C . THR A 1 194 ? -17.554 5.058 15.738 1.00 38.78 194 THR A C 1
ATOM 1575 O O . THR A 1 194 ? -18.171 5.391 16.744 1.00 38.78 194 THR A O 1
ATOM 1578 N N . ALA A 1 195 ? -18.053 4.154 14.890 1.00 36.16 195 ALA A N 1
ATOM 1579 C CA . ALA A 1 195 ? -19.412 3.616 15.039 1.00 36.16 195 ALA A CA 1
ATOM 1580 C C . ALA A 1 195 ? -19.569 2.559 16.157 1.00 36.16 195 ALA A C 1
ATOM 1582 O O . ALA A 1 195 ? -20.665 2.376 16.676 1.00 36.16 195 ALA A O 1
ATOM 1583 N N . ASN A 1 196 ? -18.490 1.882 16.569 1.00 37.53 196 ASN A N 1
ATOM 1584 C CA . ASN A 1 196 ? -18.589 0.689 17.424 1.00 37.53 196 ASN A CA 1
ATOM 1585 C C . ASN A 1 196 ? -18.568 0.946 18.943 1.00 37.53 196 ASN A C 1
ATOM 1587 O O . ASN A 1 196 ? -18.508 -0.017 19.699 1.00 37.53 196 ASN A O 1
ATOM 1591 N N . GLN A 1 197 ? -18.583 2.202 19.4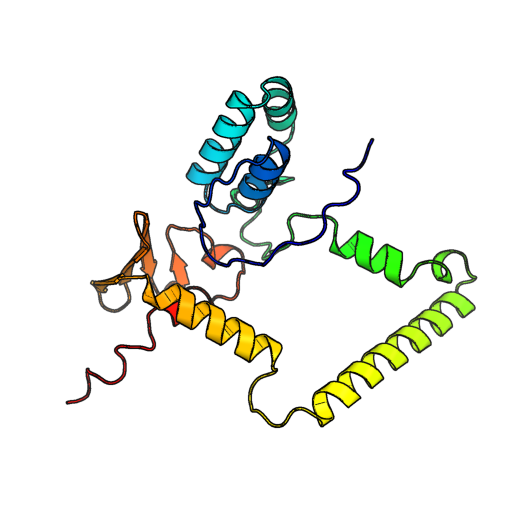06 1.00 41.19 197 GLN A N 1
ATOM 1592 C CA . GLN A 1 197 ? -18.625 2.506 20.848 1.00 41.19 197 GLN A CA 1
ATOM 1593 C C . GLN A 1 197 ? -19.981 3.006 21.359 1.00 41.19 197 GLN A C 1
ATOM 1595 O O . GLN A 1 197 ? -20.193 2.958 22.560 1.00 41.19 197 GLN A O 1
ATOM 1600 N N . LYS A 1 198 ? -20.905 3.447 20.493 1.00 36.97 198 LYS A N 1
ATOM 1601 C CA . LYS A 1 198 ? -22.207 3.994 20.932 1.00 36.97 198 LYS A CA 1
ATOM 1602 C C . LYS A 1 198 ? -23.430 3.151 20.564 1.00 36.97 198 LYS A C 1
ATOM 1604 O O . LYS A 1 198 ? -24.534 3.497 20.962 1.00 36.97 198 LYS A O 1
ATOM 1609 N N . GLY A 1 199 ? -23.243 2.035 19.856 1.00 31.06 199 GLY A N 1
ATOM 1610 C CA . GLY A 1 199 ? -24.335 1.104 19.548 1.00 31.06 199 GLY A CA 1
ATOM 1611 C C . GLY A 1 199 ? -24.909 0.372 20.769 1.00 31.06 199 GLY A C 1
ATOM 1612 O O . GLY A 1 199 ? -25.986 -0.193 20.657 1.00 31.06 199 GLY A O 1
ATOM 1613 N N . GLU A 1 200 ? -24.232 0.398 21.923 1.00 34.22 200 GLU A N 1
ATOM 1614 C CA . GLU A 1 200 ? -24.691 -0.281 23.148 1.00 34.22 200 GLU A CA 1
ATOM 1615 C C . GLU A 1 200 ? -25.306 0.667 24.201 1.00 34.22 200 GLU A C 1
ATOM 1617 O O . GLU A 1 200 ? -25.840 0.192 25.198 1.00 34.22 200 GLU A O 1
ATOM 1622 N N . GLU A 1 201 ? -25.295 1.991 23.992 1.00 31.89 201 GLU A N 1
ATOM 1623 C CA . GLU A 1 201 ? -25.844 2.967 24.960 1.00 31.89 201 GLU A CA 1
ATOM 1624 C C . GLU A 1 201 ? -27.197 3.578 24.552 1.00 31.89 201 GLU A C 1
ATOM 1626 O O . GLU A 1 201 ? -27.744 4.382 25.297 1.00 31.89 201 GLU A O 1
ATOM 1631 N N . ILE A 1 202 ? -27.764 3.200 23.399 1.00 33.50 202 ILE A N 1
ATOM 1632 C CA . ILE A 1 202 ? -29.039 3.763 22.900 1.00 33.50 202 ILE A CA 1
ATOM 1633 C C . ILE A 1 202 ? -30.238 2.802 23.107 1.00 33.50 202 ILE A C 1
ATOM 1635 O O . ILE A 1 202 ? -31.374 3.171 22.839 1.00 33.50 202 ILE A O 1
ATOM 1639 N N . GLU A 1 203 ? -30.032 1.603 23.668 1.00 30.02 203 GLU A N 1
ATOM 1640 C CA . GLU A 1 203 ? -31.114 0.648 24.007 1.00 30.02 203 GLU A CA 1
ATOM 1641 C C . GLU A 1 203 ? -31.361 0.473 25.524 1.00 30.02 203 GLU A C 1
ATOM 1643 O O . GLU A 1 203 ? -31.637 -0.632 25.994 1.00 30.02 203 GLU A O 1
ATOM 1648 N N . ARG A 1 204 ? -31.299 1.547 26.322 1.00 29.23 204 ARG A N 1
ATOM 1649 C CA . ARG A 1 204 ? -31.872 1.551 27.683 1.00 29.23 204 ARG A CA 1
ATOM 1650 C C . ARG A 1 204 ? -32.642 2.820 27.989 1.00 29.23 204 ARG A C 1
ATOM 1652 O O . ARG A 1 204 ? -32.119 3.907 27.666 1.00 29.23 204 ARG A O 1
#

Mean predicted aligned error: 12.56 Å

Foldseek 3Di:
DPPPPDDDDDDDDPDPDPPPDDDALVVLLVSLLQAQDPVSVVVSLVVSCVRPVVVSVVVVVDPSCLRHNNNDDLVALDNDSDCVVVVVVCVLLPPLVPDPPVSSVVVVVVSVVVVVVVVVVQVVVDDDPDDVVVVVLVVSLQVQLVQWDWDDPDPQWIFIDRPPDTWIAGLVVLDIPSCPSSNNPPSPRVPVSPPPPCPPPPPD

Organism: NCBI:txid2727402